Protein AF-A0A484L3F3-F1 (afdb_monomer_lite)

Organism: NCBI:txid132261

Sequence (276 aa):
MRHWPSLEFERNVVAYDEGQPRELEEALVLQDALSDLPAVTSREVREEMPYCMPPESDFQKYIRLPEHEIMGSTASTEVRGMKDPVLYDHRPRLLSEEDITRVSLIPHRKGANFLDFPGVILVNNTAHRDPNKEPELLPSGRPLVPDCIFTFQQGKSKRPFARLWWDETVATLVTFPNCFSHAILHPDQDRVLTIREYARLQGFPDFYRFCGTISERYCQLGNAVAIPVGRALGYALGMAFQSLTGDEPLIKLPPKFAFSKPPVEEIVEQNRFSDC

InterPro domains:
  IPR001525 C-5 cytosine methyltransferase [PF00145] (151-237)
  IPR029063 S-adenosyl-L-methionine-dependent methyltransferase superfamily [SSF53335] (10-237)
  IPR050390 DNA Cytosine-5 Methyltransferase [PTHR10629] (5-258)

Foldseek 3Di:
DPDDDPPPDDDDDFDDDVPPDDDDDDDDFLQLQDVQADDDALPDDDQKDAGPGDRDHLLSVQLADDPCQAVLDPPDPPCPDDDHRIFGQQHAPRDDPLLLVLLVQFDLDPLTAPCSDPQWDADPLAIDGNPVDDFDADPVRHGSDDPVLRPQVVRNDSAQSAEDDGRHAQPAQALDPDNSHHHAHYNHHSHGGTLQSLCSSLPHRRPDHDDDDRSVSSNCSRPDHRPLVVVVVVVVVVCVVVVNDDPDPDDDDDPPSSRDTPPNPDPPPPPPPDDD

Radius of gyration: 23.82 Å; chains: 1; bounding box: 46×54×79 Å

Secondary structure (DSSP, 8-state):
---PPPTT------SPPTT-----PPPP-HHHHHTTSPP--TT---SEEE-SS---SHHHHHHTS-HHHHH-----------PPPEEE---PPPPPHHHHHHHHTS-SSTT--GGGSTTEEEETTEEEE-TTSPPPB-TTSSBSS-HHHHHGGGGT---TTPBP-TT---S---SS--TTTS--B-SSSSSBPPHHHHHHHTT--TT----S-HHHHHHHHHHSPPHHHHHHHHHHHHHHHTT---S-S--PPPTTGGGPPPPP--------SS--

pLDDT: mean 88.32, std 16.05, range [33.0, 98.62]

Structure (mmCIF, N/CA/C/O backbone):
data_AF-A0A484L3F3-F1
#
_entry.id   AF-A0A484L3F3-F1
#
loop_
_atom_site.group_PDB
_atom_site.id
_atom_site.type_symbol
_atom_site.label_atom_id
_atom_site.label_alt_id
_atom_site.label_comp_id
_atom_site.label_asym_id
_atom_site.label_entity_id
_atom_site.label_seq_id
_atom_site.pdbx_PDB_ins_code
_atom_site.Cartn_x
_atom_site.Cartn_y
_atom_site.Cartn_z
_atom_site.occupancy
_atom_site.B_iso_or_equiv
_atom_site.auth_seq_id
_atom_site.auth_comp_id
_atom_site.auth_asym_id
_atom_site.auth_atom_id
_atom_site.pdbx_PDB_model_num
ATOM 1 N N . MET A 1 1 ? 22.435 -20.564 19.811 1.00 36.09 1 MET A N 1
ATOM 2 C CA . MET A 1 1 ? 21.498 -20.629 20.952 1.00 36.09 1 MET A CA 1
ATOM 3 C C . MET A 1 1 ? 20.096 -20.445 20.405 1.00 36.09 1 MET A C 1
ATOM 5 O O . MET A 1 1 ? 19.878 -19.482 19.685 1.00 36.09 1 MET A O 1
ATOM 9 N N . ARG A 1 2 ? 19.178 -21.386 20.647 1.00 38.50 2 ARG A N 1
ATOM 10 C CA . ARG A 1 2 ? 17.754 -21.179 20.352 1.00 38.50 2 ARG A CA 1
ATOM 11 C C . ARG A 1 2 ? 17.196 -20.352 21.508 1.00 38.50 2 ARG A C 1
ATOM 13 O O . ARG A 1 2 ? 17.190 -20.843 22.631 1.00 38.50 2 ARG A O 1
ATOM 20 N N . HIS A 1 3 ? 16.822 -19.102 21.260 1.00 47.59 3 HIS A N 1
ATOM 21 C CA . HIS A 1 3 ? 16.139 -18.280 22.254 1.00 47.59 3 HIS A CA 1
ATOM 22 C C . HIS A 1 3 ? 14.708 -18.807 22.389 1.00 47.59 3 HIS A C 1
ATOM 24 O O . HIS A 1 3 ? 13.845 -18.498 21.574 1.00 47.59 3 HIS A O 1
ATOM 30 N N . TRP A 1 4 ? 14.490 -19.691 23.360 1.00 48.50 4 TRP A N 1
ATOM 31 C CA . TRP A 1 4 ? 13.148 -19.973 23.859 1.00 48.50 4 TRP A CA 1
ATOM 32 C C . TRP A 1 4 ? 12.666 -18.707 24.590 1.00 48.50 4 TRP A C 1
ATOM 34 O O . TRP A 1 4 ? 13.487 -18.104 25.292 1.00 48.50 4 TRP A O 1
ATOM 44 N N . PRO A 1 5 ? 11.413 -18.249 24.418 1.00 55.19 5 PRO A N 1
ATOM 45 C CA . PRO A 1 5 ? 10.898 -17.147 25.231 1.00 55.19 5 PRO A CA 1
ATOM 46 C C . PRO A 1 5 ? 10.999 -17.523 26.719 1.00 55.19 5 PRO A C 1
ATOM 48 O O . PRO A 1 5 ? 10.957 -18.708 27.055 1.00 55.19 5 PRO A O 1
ATOM 51 N N . SER A 1 6 ? 11.203 -16.549 27.613 1.00 53.84 6 SER A N 1
ATOM 52 C CA . SER A 1 6 ? 11.254 -16.844 29.051 1.00 53.84 6 SER A CA 1
ATOM 53 C C . SER A 1 6 ? 9.961 -17.547 29.488 1.00 53.84 6 SER A C 1
ATOM 55 O O . SER A 1 6 ? 8.899 -17.330 28.907 1.00 53.84 6 SER A O 1
ATOM 57 N N . LEU A 1 7 ? 10.045 -18.383 30.526 1.00 57.72 7 LEU A N 1
ATOM 58 C CA . LEU A 1 7 ? 8.900 -19.088 31.127 1.00 57.72 7 LEU A CA 1
ATOM 59 C C . LEU A 1 7 ? 7.808 -18.145 31.681 1.00 57.72 7 LEU A C 1
ATOM 61 O O . LEU A 1 7 ? 6.790 -18.625 32.162 1.00 57.72 7 LEU A O 1
ATOM 65 N N . GLU A 1 8 ? 8.020 -16.829 31.635 1.00 66.88 8 GLU A N 1
ATOM 66 C CA . GLU A 1 8 ? 7.136 -15.804 32.198 1.00 66.88 8 GLU A CA 1
ATOM 67 C C . GLU A 1 8 ? 6.121 -15.248 31.188 1.00 66.88 8 GLU A C 1
ATOM 69 O O . GLU A 1 8 ? 5.206 -14.533 31.587 1.00 66.88 8 GLU A O 1
ATOM 74 N N . PHE A 1 9 ? 6.252 -15.563 29.893 1.00 63.41 9 PHE A N 1
ATOM 75 C CA . PHE A 1 9 ? 5.320 -15.092 28.867 1.00 63.41 9 PHE A CA 1
ATOM 76 C C . PHE A 1 9 ? 4.581 -16.257 28.220 1.00 63.41 9 PHE A C 1
ATOM 78 O O . PHE A 1 9 ? 5.152 -17.053 27.472 1.00 63.41 9 PHE A O 1
ATOM 85 N N . GLU A 1 10 ? 3.279 -16.319 28.472 1.00 70.56 10 GLU A N 1
ATOM 86 C CA . GLU A 1 10 ? 2.376 -17.217 27.771 1.00 70.56 10 GLU A CA 1
ATOM 87 C C . GLU A 1 10 ? 1.933 -16.591 26.443 1.00 70.56 10 GLU A C 1
ATOM 89 O O . GLU A 1 10 ? 1.606 -15.403 26.348 1.00 70.56 10 GLU A O 1
ATOM 94 N N . ARG A 1 11 ? 1.946 -17.395 25.376 1.00 75.25 11 ARG A N 1
ATOM 95 C CA . ARG A 1 11 ? 1.455 -16.963 24.069 1.00 75.25 11 ARG A CA 1
ATOM 96 C C . ARG A 1 11 ? -0.070 -16.949 24.099 1.00 75.25 11 ARG A C 1
ATOM 98 O O . ARG A 1 11 ? -0.689 -18.002 24.012 1.00 75.25 11 ARG A O 1
ATOM 105 N N . ASN A 1 12 ? -0.652 -15.757 24.080 1.00 75.31 12 ASN A N 1
ATOM 106 C CA . ASN A 1 12 ? -2.083 -15.585 23.861 1.00 75.31 12 ASN A CA 1
ATOM 107 C C . ASN A 1 12 ? -2.383 -15.482 22.361 1.00 75.31 12 ASN A C 1
ATOM 109 O O . ASN A 1 12 ? -1.780 -14.680 21.642 1.00 75.31 12 ASN A O 1
ATOM 113 N N . VAL A 1 13 ? -3.298 -16.317 21.871 1.00 83.56 13 VAL A N 1
ATOM 114 C CA . VAL A 1 13 ? -3.771 -16.270 20.483 1.00 83.56 13 VAL A CA 1
ATOM 115 C C . VAL A 1 13 ? -5.064 -15.466 20.449 1.00 83.56 13 VAL A C 1
ATOM 117 O O . VAL A 1 13 ? -6.079 -15.898 20.982 1.00 83.56 13 VAL A O 1
ATOM 120 N N . VAL A 1 14 ? -5.035 -14.301 19.800 1.00 85.69 14 VAL A N 1
ATOM 121 C CA . VAL A 1 14 ? -6.235 -13.485 19.569 1.00 85.69 14 VAL A CA 1
ATOM 122 C C . VAL A 1 14 ? -6.895 -13.952 18.275 1.00 85.69 14 VAL A C 1
ATOM 124 O O . VAL A 1 14 ? -6.691 -13.382 17.204 1.00 85.69 14 VAL A O 1
ATOM 127 N N . ALA A 1 15 ? -7.633 -15.052 18.363 1.00 88.75 15 ALA A N 1
ATOM 128 C CA . ALA A 1 15 ? -8.427 -15.596 17.272 1.00 88.75 15 ALA A CA 1
ATOM 129 C C . ALA A 1 15 ? -9.636 -16.341 17.840 1.00 88.75 15 ALA A C 1
ATOM 131 O O . ALA A 1 15 ? -9.637 -16.745 18.998 1.00 88.75 15 ALA A O 1
ATOM 132 N N . TYR A 1 16 ? -10.651 -16.532 17.006 1.00 87.62 16 TYR A N 1
ATOM 133 C CA . TYR A 1 16 ? -11.689 -17.517 17.296 1.00 87.62 16 TYR A CA 1
ATOM 134 C C . TYR A 1 16 ? -11.185 -18.905 16.915 1.00 87.62 16 TYR A C 1
ATOM 136 O O . TYR A 1 16 ? -10.479 -19.043 15.906 1.00 87.62 16 TYR A O 1
ATOM 144 N N . ASP A 1 17 ? -11.622 -19.911 17.664 1.00 88.50 17 ASP A N 1
ATOM 145 C CA . ASP A 1 17 ? -11.325 -21.305 17.362 1.00 88.50 17 ASP A CA 1
ATOM 146 C C . ASP A 1 17 ? -11.938 -21.730 16.022 1.00 88.50 17 ASP A C 1
ATOM 148 O O . ASP A 1 17 ? -12.933 -21.175 15.533 1.00 88.50 17 ASP A O 1
ATOM 152 N N . GLU A 1 18 ? -11.332 -22.735 15.395 1.00 89.25 18 GLU A N 1
ATOM 153 C CA . GLU A 1 18 ? -11.855 -23.300 14.158 1.00 89.25 18 GLU A CA 1
ATOM 154 C C . GLU A 1 18 ? -13.258 -23.886 14.391 1.00 89.25 18 GLU A C 1
ATOM 156 O O . GLU A 1 18 ? -13.484 -24.667 15.312 1.00 89.25 18 GLU A O 1
ATOM 161 N N . GLY A 1 19 ? -14.227 -23.474 13.570 1.00 87.38 19 GLY A N 1
ATOM 162 C CA . GLY A 1 19 ? -15.629 -23.882 13.709 1.00 87.38 19 GLY A CA 1
ATOM 163 C C . GLY A 1 19 ? -16.439 -23.107 14.755 1.00 87.38 19 GLY A C 1
ATOM 164 O O . GLY A 1 19 ? -17.657 -23.279 14.804 1.00 87.38 19 GLY A O 1
ATOM 165 N N . GLN A 1 20 ? -15.823 -22.217 15.542 1.00 88.44 20 GLN A N 1
ATOM 166 C CA . GLN A 1 20 ? -16.561 -21.354 16.462 1.00 88.44 20 GLN A CA 1
ATOM 167 C C . GLN A 1 20 ? -17.453 -20.374 15.674 1.00 88.44 20 GLN A C 1
ATOM 169 O O . GLN A 1 20 ? -16.943 -19.632 14.823 1.00 88.44 20 GLN A O 1
ATOM 174 N N . PRO A 1 21 ? -18.775 -20.328 15.944 1.00 88.38 21 PRO A N 1
ATOM 175 C CA . PRO A 1 21 ? -19.661 -19.354 15.323 1.00 88.38 21 PRO A CA 1
ATOM 176 C C . PRO A 1 21 ? -19.202 -17.930 15.629 1.00 88.38 21 PRO A C 1
ATOM 178 O O . PRO A 1 21 ? -18.975 -17.564 16.783 1.00 88.38 21 PRO A O 1
ATOM 181 N N . ARG A 1 22 ? -19.074 -17.118 14.582 1.00 87.00 22 ARG A N 1
ATOM 182 C CA . ARG A 1 22 ? -18.611 -15.735 14.672 1.00 87.00 22 ARG A CA 1
ATOM 183 C C . ARG A 1 22 ? -19.258 -14.898 13.589 1.00 87.00 22 ARG A C 1
ATOM 185 O O . ARG A 1 22 ? -19.518 -15.377 12.490 1.00 87.00 22 ARG A O 1
ATOM 192 N N . GLU A 1 23 ? -19.471 -13.641 13.926 1.00 86.81 23 GLU A N 1
ATOM 193 C CA . GLU A 1 23 ? -19.926 -12.610 13.011 1.00 86.81 23 GLU A CA 1
ATOM 194 C C . GLU A 1 23 ? -18.762 -11.635 12.860 1.00 86.81 23 GLU A C 1
ATOM 196 O O . GLU A 1 23 ? -18.341 -11.009 13.835 1.00 86.81 23 GLU A O 1
ATOM 201 N N . LEU A 1 24 ? -18.174 -11.609 11.668 1.00 89.56 24 LEU A N 1
ATOM 202 C CA . LEU A 1 24 ? -17.060 -10.742 11.310 1.00 89.56 24 LEU A CA 1
ATOM 203 C C . LEU A 1 24 ? -17.471 -9.909 10.102 1.00 89.56 24 LEU A C 1
ATOM 205 O O . LEU A 1 24 ? -18.229 -10.379 9.254 1.00 89.56 24 LEU A O 1
ATOM 209 N N . GLU A 1 25 ? -16.955 -8.688 10.035 1.00 89.75 25 GLU A N 1
ATOM 210 C CA . GLU A 1 25 ? -17.062 -7.863 8.835 1.00 89.75 25 GLU A CA 1
ATOM 211 C C . GLU A 1 25 ? -16.249 -8.487 7.689 1.00 89.75 25 GLU A C 1
ATOM 213 O O . GLU A 1 25 ? -15.339 -9.295 7.915 1.00 89.75 25 GLU A O 1
ATOM 218 N N . GLU A 1 26 ? -16.589 -8.126 6.453 1.00 91.94 26 GLU A N 1
ATOM 219 C CA . GLU A 1 26 ? -15.820 -8.552 5.286 1.00 91.94 26 GLU A CA 1
ATOM 220 C C . GLU A 1 26 ? -14.385 -8.011 5.357 1.00 91.94 26 GLU A C 1
ATOM 222 O O . GLU A 1 26 ? -14.122 -6.921 5.872 1.00 91.94 26 GLU A O 1
ATOM 227 N N . ALA A 1 27 ? -13.431 -8.801 4.864 1.00 94.25 27 ALA A N 1
ATOM 228 C CA . ALA A 1 27 ? -12.033 -8.403 4.872 1.00 94.25 27 ALA A CA 1
ATOM 229 C C . ALA A 1 27 ? -11.812 -7.249 3.887 1.00 94.25 27 ALA A C 1
ATOM 231 O O . ALA A 1 27 ? -12.078 -7.401 2.697 1.00 94.25 27 ALA A O 1
ATOM 232 N N . LEU A 1 28 ? -11.276 -6.132 4.384 1.00 96.56 28 LEU A N 1
ATOM 233 C CA . LEU A 1 28 ? -10.923 -4.989 3.545 1.00 96.56 28 LEU A CA 1
ATOM 234 C C . LEU A 1 28 ? -9.829 -5.358 2.538 1.00 96.56 28 LEU A C 1
ATOM 236 O O . LEU A 1 28 ? -8.832 -6.002 2.887 1.00 96.56 28 LEU A O 1
ATOM 240 N N . VAL A 1 29 ? -9.991 -4.873 1.312 1.00 98.00 29 VAL A N 1
ATOM 241 C CA . VAL A 1 29 ? -9.007 -4.979 0.231 1.00 98.00 29 VAL A CA 1
ATOM 242 C C . VAL A 1 29 ? -8.450 -3.607 -0.149 1.00 98.00 29 VAL A C 1
ATOM 244 O O . VAL A 1 29 ? -8.865 -2.565 0.363 1.00 98.00 29 VAL A O 1
ATOM 247 N N . LEU A 1 30 ? -7.467 -3.587 -1.049 1.00 98.06 30 LEU A N 1
ATOM 248 C CA . LEU A 1 30 ? -6.801 -2.362 -1.489 1.00 98.06 30 LEU A CA 1
ATOM 249 C C . LEU A 1 30 ? -7.782 -1.320 -2.049 1.00 98.06 30 LEU A C 1
ATOM 251 O O . LEU A 1 30 ? -7.606 -0.125 -1.805 1.00 98.06 30 LEU A O 1
ATOM 255 N N . GLN A 1 31 ? -8.817 -1.769 -2.767 1.00 98.31 31 GLN A N 1
ATOM 256 C CA . GLN A 1 31 ? -9.873 -0.906 -3.297 1.00 98.31 31 GLN A CA 1
ATOM 257 C C . GLN A 1 31 ? -10.567 -0.121 -2.187 1.00 98.31 31 GLN A C 1
ATOM 259 O O . GLN A 1 31 ? -10.640 1.105 -2.269 1.00 98.31 31 GLN A O 1
ATOM 264 N N . ASP A 1 32 ? -10.973 -0.805 -1.115 1.00 98.25 32 ASP A N 1
ATOM 265 C CA . ASP A 1 32 ? -11.651 -0.174 0.016 1.00 98.25 32 ASP A CA 1
ATOM 266 C C . ASP A 1 32 ? -10.787 0.891 0.677 1.00 98.25 32 ASP A C 1
ATOM 268 O O . ASP A 1 32 ? -11.322 1.816 1.272 1.00 98.25 32 ASP A O 1
ATOM 272 N N . ALA A 1 33 ? -9.462 0.793 0.584 1.00 98.19 33 ALA A N 1
ATOM 273 C CA . ALA A 1 33 ? -8.554 1.742 1.208 1.00 98.19 33 ALA A CA 1
ATOM 274 C C . ALA A 1 33 ? -8.198 2.936 0.312 1.00 98.19 33 ALA A C 1
ATOM 276 O O . ALA A 1 33 ? -8.011 4.042 0.828 1.00 98.19 33 ALA A O 1
ATOM 277 N N . LEU A 1 34 ? -8.048 2.729 -1.000 1.00 98.31 34 LEU A N 1
ATOM 278 C CA . LEU A 1 34 ? -7.319 3.671 -1.858 1.00 98.31 34 LEU A CA 1
ATOM 279 C C . LEU A 1 34 ? -8.108 4.210 -3.066 1.00 98.31 34 LEU A C 1
ATOM 281 O O . LEU A 1 34 ? -7.618 5.147 -3.693 1.00 98.31 34 LEU A O 1
ATOM 285 N N . SER A 1 35 ? -9.279 3.656 -3.413 1.00 97.69 35 SER A N 1
ATOM 286 C CA . SER A 1 35 ? -9.970 3.986 -4.678 1.00 97.69 35 SER A CA 1
ATOM 287 C C . SER A 1 35 ? -10.388 5.456 -4.834 1.00 97.69 35 SER A C 1
ATOM 289 O O . SER A 1 35 ? -10.461 5.943 -5.959 1.00 97.69 35 SER A O 1
ATOM 291 N N . ASP A 1 36 ? -10.618 6.185 -3.739 1.00 97.62 36 ASP A N 1
ATOM 292 C CA . ASP A 1 36 ? -11.010 7.603 -3.758 1.00 97.62 36 ASP A CA 1
ATOM 293 C C . ASP A 1 36 ? -9.823 8.581 -3.882 1.00 97.62 36 ASP A C 1
ATOM 295 O O . ASP A 1 36 ? -10.029 9.798 -3.979 1.00 97.62 36 ASP A O 1
ATOM 299 N N . LEU A 1 37 ? -8.578 8.088 -3.847 1.00 98.00 37 LEU A N 1
ATOM 300 C CA . LEU A 1 37 ? -7.391 8.939 -3.923 1.00 98.00 37 LEU A CA 1
ATOM 301 C C . LEU A 1 37 ? -7.158 9.454 -5.356 1.00 98.00 37 LEU A C 1
ATOM 303 O O . LEU A 1 37 ? -7.242 8.692 -6.321 1.00 98.00 37 LEU A O 1
ATOM 307 N N . PRO A 1 38 ? -6.833 10.750 -5.527 1.00 97.56 38 PRO A N 1
ATOM 308 C CA . PRO A 1 38 ? -6.569 11.321 -6.842 1.00 97.56 38 PRO A CA 1
ATOM 309 C C . PRO A 1 38 ? -5.299 10.732 -7.466 1.00 97.56 38 PRO A C 1
ATOM 311 O O . PRO A 1 38 ? -4.318 10.472 -6.780 1.00 97.56 38 PRO A O 1
ATOM 314 N N . ALA A 1 39 ? -5.268 10.572 -8.788 1.00 98.00 39 ALA A N 1
ATOM 315 C CA . ALA A 1 39 ? -4.066 10.089 -9.461 1.00 98.00 39 ALA A CA 1
ATOM 316 C C . ALA A 1 39 ? -2.887 11.069 -9.318 1.00 98.00 39 ALA A C 1
ATOM 318 O O . ALA A 1 39 ? -3.045 12.286 -9.458 1.00 98.00 39 ALA A O 1
ATOM 319 N N . VAL A 1 40 ? -1.686 10.525 -9.102 1.00 98.00 40 VAL A N 1
ATOM 320 C CA . VAL A 1 40 ? -0.437 11.292 -9.011 1.00 98.00 40 VAL A CA 1
ATOM 321 C C . VAL A 1 40 ? 0.682 10.612 -9.786 1.00 98.00 40 VAL A C 1
ATOM 323 O O . VAL A 1 40 ? 0.723 9.391 -9.939 1.00 98.00 40 VAL A O 1
ATOM 326 N N . THR A 1 41 ? 1.624 11.409 -10.283 1.00 96.62 41 THR A N 1
ATOM 327 C CA . THR A 1 41 ? 2.782 10.881 -11.017 1.00 96.62 41 THR A CA 1
ATOM 328 C C . THR A 1 41 ? 3.849 10.338 -10.061 1.00 96.62 41 THR A C 1
ATOM 330 O O . THR A 1 41 ? 3.855 10.639 -8.866 1.00 96.62 41 THR A O 1
ATOM 333 N N . SER A 1 42 ? 4.827 9.601 -10.592 1.00 95.38 42 SER A N 1
ATOM 334 C CA . SER A 1 42 ? 6.021 9.167 -9.846 1.00 95.38 42 SER A CA 1
ATOM 335 C C . SER A 1 42 ? 6.901 10.321 -9.332 1.00 95.38 42 SER A C 1
ATOM 337 O O . SER A 1 42 ? 7.799 10.084 -8.525 1.00 95.38 42 SER A O 1
ATOM 339 N N . ARG A 1 43 ? 6.643 11.561 -9.778 1.00 96.12 43 ARG A N 1
ATOM 340 C CA . ARG A 1 43 ? 7.375 12.785 -9.414 1.00 96.12 43 ARG A CA 1
ATOM 341 C C . ARG A 1 43 ? 6.545 13.775 -8.600 1.00 96.12 43 ARG A C 1
ATOM 343 O O . ARG A 1 43 ? 6.904 14.945 -8.531 1.00 96.12 43 ARG A O 1
ATOM 350 N N . GLU A 1 44 ? 5.419 13.351 -8.039 1.00 97.44 44 GLU A N 1
ATOM 351 C CA . GLU A 1 44 ? 4.599 14.238 -7.217 1.00 97.44 44 GLU A CA 1
ATOM 352 C C . GLU A 1 44 ? 5.379 14.753 -5.996 1.00 97.44 44 GLU A C 1
ATOM 354 O O . GLU A 1 44 ? 5.999 13.978 -5.268 1.00 97.44 44 GLU A O 1
ATOM 359 N N . VAL A 1 45 ? 5.340 16.069 -5.779 1.00 96.25 45 VAL A N 1
ATOM 360 C CA . VAL A 1 45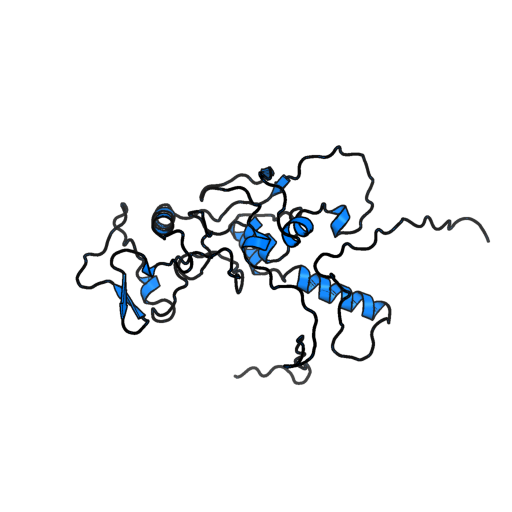 ? 6.084 16.760 -4.710 1.00 96.25 45 VAL A CA 1
ATOM 361 C C . VAL A 1 45 ? 5.185 17.556 -3.771 1.00 96.25 45 VAL A C 1
ATOM 363 O O . VAL A 1 45 ? 5.650 17.976 -2.709 1.00 96.25 45 VAL A O 1
ATOM 366 N N . ARG A 1 46 ? 3.917 17.776 -4.136 1.00 96.69 46 ARG A N 1
ATOM 367 C CA . ARG A 1 46 ? 2.967 18.542 -3.330 1.00 96.69 46 ARG A CA 1
ATOM 368 C C . ARG A 1 46 ? 2.756 17.850 -1.984 1.00 96.69 46 ARG A C 1
ATOM 370 O O . ARG A 1 46 ? 2.484 16.656 -1.910 1.00 96.69 46 ARG A O 1
ATOM 377 N N . GLU A 1 47 ? 2.904 18.622 -0.912 1.00 94.94 47 GLU A N 1
ATOM 378 C CA . GLU A 1 47 ? 2.598 18.183 0.457 1.00 94.94 47 GLU A CA 1
ATOM 379 C C . GLU A 1 47 ? 1.086 18.092 0.693 1.00 94.94 47 GLU A C 1
ATOM 381 O O . GLU A 1 47 ? 0.632 17.276 1.493 1.00 94.94 47 GLU A O 1
ATOM 386 N N . GLU A 1 48 ? 0.328 18.931 -0.014 1.00 96.69 48 GLU A N 1
ATOM 387 C CA . GLU A 1 48 ? -1.108 19.126 0.150 1.00 96.69 48 GLU A CA 1
ATOM 388 C C . GLU A 1 48 ? -1.775 19.164 -1.228 1.00 96.69 48 GLU A C 1
ATOM 390 O O . GLU A 1 48 ? -1.268 19.792 -2.164 1.00 96.69 48 GLU A O 1
ATOM 395 N N . MET A 1 49 ? -2.921 18.505 -1.360 1.00 96.62 49 MET A N 1
ATOM 396 C CA . MET A 1 49 ? -3.754 18.555 -2.559 1.00 96.62 49 MET A CA 1
ATOM 397 C C . MET A 1 49 ? -5.232 18.356 -2.200 1.00 96.62 49 MET A C 1
ATOM 399 O O . MET A 1 49 ? -5.530 17.834 -1.129 1.00 96.62 49 MET A O 1
ATOM 403 N N . PRO A 1 50 ? -6.185 18.778 -3.044 1.00 96.12 50 PRO A N 1
ATOM 404 C CA . PRO A 1 50 ? -7.588 18.462 -2.808 1.00 96.12 50 PRO A CA 1
ATOM 405 C C . PRO A 1 50 ? -7.865 16.981 -3.091 1.00 96.12 50 PRO A C 1
ATOM 407 O O . PRO A 1 50 ? -7.227 16.369 -3.951 1.00 96.12 50 PRO A O 1
ATOM 410 N N . TYR A 1 51 ? -8.873 16.425 -2.420 1.00 95.62 51 TYR A N 1
ATOM 411 C CA . TYR A 1 51 ? -9.526 15.219 -2.927 1.00 95.62 51 TYR A CA 1
ATOM 412 C C . TYR A 1 51 ? -10.246 15.533 -4.238 1.00 95.62 51 TYR A C 1
ATOM 414 O O . TYR A 1 51 ? -10.828 16.607 -4.391 1.00 95.62 51 TYR A O 1
ATOM 422 N N . CYS A 1 52 ? -10.246 14.579 -5.166 1.00 92.00 52 CYS A N 1
ATOM 423 C CA . CYS A 1 52 ? -11.011 14.701 -6.409 1.00 92.00 52 CYS A CA 1
ATOM 424 C C . CYS A 1 52 ? -12.344 13.947 -6.362 1.00 92.00 52 CYS A C 1
ATOM 426 O O . CYS A 1 52 ? -13.235 14.267 -7.142 1.00 92.00 52 CYS A O 1
ATOM 428 N N . MET A 1 53 ? -12.484 12.981 -5.448 1.00 91.62 53 MET A N 1
ATOM 429 C CA . MET A 1 53 ? -13.654 12.112 -5.331 1.00 91.62 53 MET A CA 1
ATOM 430 C C . MET A 1 53 ? -14.161 12.057 -3.877 1.00 91.62 53 MET A C 1
ATOM 432 O O . MET A 1 53 ? -13.375 12.221 -2.929 1.00 91.62 53 MET A O 1
ATOM 436 N N . PRO A 1 54 ? -15.474 11.852 -3.664 1.00 95.06 54 PRO A N 1
ATOM 437 C CA . PRO A 1 54 ? -15.999 11.500 -2.347 1.00 95.06 54 PRO A CA 1
ATOM 438 C C . PRO A 1 54 ? -15.504 10.104 -1.919 1.00 95.06 54 PRO A C 1
ATOM 440 O O . PRO A 1 54 ? -15.122 9.314 -2.780 1.00 95.06 54 PRO A O 1
ATOM 443 N N . PRO A 1 55 ? -15.508 9.782 -0.613 1.00 96.56 55 PRO A N 1
ATOM 444 C CA . PRO A 1 55 ? -15.225 8.423 -0.165 1.00 96.56 55 PRO A CA 1
ATOM 445 C C . PRO A 1 55 ? -16.319 7.460 -0.641 1.00 96.56 55 PRO A C 1
ATOM 447 O O . PRO A 1 55 ? -17.509 7.768 -0.547 1.00 96.56 55 PRO A O 1
ATOM 450 N N . GLU A 1 56 ? -15.920 6.282 -1.099 1.00 95.56 56 GLU A N 1
ATOM 451 C CA . GLU A 1 56 ? -16.803 5.243 -1.630 1.00 95.56 56 GLU A CA 1
ATOM 452 C C . GLU A 1 56 ? -17.069 4.154 -0.581 1.00 95.56 56 GLU A C 1
ATOM 454 O O . GLU A 1 56 ? -18.223 3.804 -0.316 1.00 95.56 56 GLU A O 1
ATOM 459 N N . SER A 1 57 ? -16.011 3.666 0.076 1.00 96.69 57 SER A N 1
ATOM 460 C CA . SER A 1 57 ? -16.086 2.603 1.085 1.00 96.69 57 SER A CA 1
ATOM 461 C C . SER A 1 57 ? -16.349 3.143 2.496 1.00 96.69 57 SER A C 1
ATOM 463 O O . SER A 1 57 ? -16.112 4.316 2.801 1.00 96.69 57 SER A O 1
ATOM 465 N N . ASP A 1 58 ? -16.799 2.277 3.406 1.00 95.62 58 ASP A N 1
ATOM 466 C CA . ASP A 1 58 ? -16.949 2.642 4.822 1.00 95.62 58 ASP A CA 1
ATOM 467 C C . ASP A 1 58 ? -15.599 2.946 5.486 1.00 95.62 58 ASP A C 1
ATOM 469 O O . ASP A 1 58 ? -15.505 3.867 6.301 1.00 95.62 58 ASP A O 1
ATOM 473 N N . PHE A 1 59 ? -14.531 2.267 5.055 1.00 96.88 59 PHE A N 1
ATOM 474 C CA . PHE A 1 59 ? -13.171 2.581 5.480 1.00 96.88 59 PHE A CA 1
ATOM 475 C C . PHE A 1 59 ? -12.762 4.002 5.066 1.00 96.88 59 PHE A C 1
ATOM 477 O O . PHE A 1 59 ? -12.271 4.766 5.895 1.00 96.88 59 PHE A O 1
ATOM 484 N N . GLN A 1 60 ? -13.004 4.393 3.811 1.00 97.62 60 GLN A N 1
ATOM 485 C CA . GLN A 1 60 ? -12.673 5.731 3.310 1.00 97.62 60 GLN A CA 1
ATOM 486 C C . GLN A 1 60 ? -13.492 6.813 4.014 1.00 97.62 60 GLN A C 1
ATOM 488 O O . GLN A 1 60 ? -12.958 7.868 4.353 1.00 97.62 60 GLN A O 1
ATOM 493 N N . LYS A 1 61 ? -14.780 6.552 4.279 1.00 95.81 61 LYS A N 1
ATOM 494 C CA . LYS A 1 61 ? -15.633 7.465 5.056 1.00 95.81 61 LYS A CA 1
ATOM 495 C C . LYS A 1 61 ? -15.069 7.674 6.457 1.00 95.81 61 LYS A C 1
ATOM 497 O O . LYS A 1 61 ? -15.008 8.812 6.908 1.00 95.81 61 LYS A O 1
ATOM 502 N N . TYR A 1 62 ? -14.645 6.598 7.122 1.00 95.38 62 TYR A N 1
ATOM 503 C CA . TYR A 1 62 ? -14.069 6.658 8.462 1.00 95.38 62 TYR A CA 1
ATOM 504 C C . TYR A 1 62 ? -12.711 7.370 8.485 1.00 95.38 62 TYR A C 1
ATOM 506 O O . TYR A 1 62 ? -12.512 8.287 9.275 1.00 95.38 62 TYR A O 1
ATOM 514 N N . ILE A 1 63 ? -11.779 6.993 7.607 1.00 95.94 63 ILE A N 1
ATOM 515 C CA . ILE A 1 63 ? -10.401 7.505 7.646 1.00 95.94 63 ILE A CA 1
ATOM 516 C C . ILE A 1 63 ? -10.312 8.999 7.296 1.00 95.94 63 ILE A C 1
ATOM 518 O O . ILE A 1 63 ? -9.382 9.678 7.730 1.00 95.94 63 ILE A O 1
ATOM 522 N N . ARG A 1 64 ? -11.304 9.519 6.558 1.00 95.75 64 ARG A N 1
ATOM 523 C CA . ARG A 1 64 ? -11.440 10.934 6.176 1.00 95.75 64 ARG A CA 1
ATOM 524 C C . ARG A 1 64 ? -12.207 11.791 7.181 1.00 95.75 64 ARG A C 1
ATOM 526 O O . ARG A 1 64 ? -12.362 12.988 6.931 1.00 95.75 64 ARG A O 1
ATOM 533 N N . LEU A 1 65 ? -12.699 11.220 8.282 1.00 92.88 65 LEU A N 1
ATOM 534 C CA . LEU A 1 65 ? -13.353 12.002 9.328 1.00 92.88 65 LEU A CA 1
ATOM 535 C C . LEU A 1 65 ? -12.395 13.069 9.886 1.00 92.88 65 LEU A C 1
ATOM 537 O O . LEU A 1 65 ? -11.185 12.834 9.984 1.00 92.88 65 LEU A O 1
ATOM 541 N N . PRO A 1 66 ? -12.916 14.244 10.268 1.00 90.56 66 PRO A N 1
ATOM 542 C CA . PRO A 1 66 ? -12.097 15.280 10.870 1.00 90.56 66 PRO A CA 1
ATOM 543 C C . PRO A 1 66 ? -11.591 14.848 12.252 1.00 90.56 66 PRO A C 1
ATOM 545 O O . PRO A 1 66 ? -12.202 14.030 12.940 1.00 90.56 66 PRO A O 1
ATOM 548 N N . GLU A 1 67 ? -10.482 15.452 12.680 1.00 89.12 67 GLU A N 1
ATOM 549 C CA . GLU A 1 67 ? -9.791 15.111 13.930 1.00 89.12 67 GLU A CA 1
ATOM 550 C C . GLU A 1 67 ? -10.718 15.092 15.149 1.00 89.12 67 GLU A C 1
ATOM 552 O O . GLU A 1 67 ? -10.702 14.132 15.915 1.00 89.12 67 GLU A O 1
ATOM 557 N N . HIS A 1 68 ? -11.588 16.093 15.291 1.00 84.62 68 HIS A N 1
ATOM 558 C CA . HIS A 1 68 ? -12.521 16.180 16.415 1.00 84.62 68 HIS A CA 1
ATOM 559 C C . HIS A 1 68 ? -13.527 15.016 16.466 1.00 84.62 68 HIS A C 1
ATOM 561 O O . HIS A 1 68 ? -13.894 14.584 17.555 1.00 84.62 68 HIS A O 1
ATOM 567 N N . GLU A 1 69 ? -13.937 14.465 15.318 1.00 87.00 69 GLU A N 1
ATOM 568 C CA . GLU A 1 69 ? -14.862 13.324 15.266 1.00 87.00 69 GLU A CA 1
ATOM 569 C C . GLU A 1 69 ? -14.178 11.994 15.603 1.00 87.00 69 GLU A C 1
ATOM 571 O O . GLU A 1 69 ? -14.819 11.110 16.167 1.00 87.00 69 GLU A O 1
ATOM 576 N N . ILE A 1 70 ? -12.891 11.840 15.274 1.00 85.69 70 ILE A N 1
ATOM 577 C CA . ILE A 1 70 ? -12.116 10.630 15.601 1.00 85.69 70 ILE A CA 1
ATOM 578 C C . ILE A 1 70 ? -11.597 10.670 17.042 1.00 85.69 70 ILE A C 1
ATOM 580 O O . ILE A 1 70 ? -11.561 9.634 17.704 1.00 85.69 70 ILE A O 1
ATOM 584 N N . MET A 1 71 ? -11.201 11.847 17.531 1.00 80.81 71 MET A N 1
ATOM 585 C CA . MET A 1 71 ? -10.600 12.031 18.857 1.00 80.81 71 MET A CA 1
ATOM 586 C C . MET A 1 71 ? -11.632 12.341 19.951 1.00 80.81 71 MET A C 1
ATOM 588 O O . MET A 1 71 ? -11.279 12.336 21.125 1.00 80.81 71 MET A O 1
ATOM 592 N N . GLY A 1 72 ? -12.888 12.639 19.595 1.00 73.88 72 GLY A N 1
ATOM 593 C CA . GLY A 1 72 ? -13.950 12.968 20.558 1.00 73.88 72 GLY A CA 1
ATOM 594 C C . GLY A 1 72 ? -13.760 14.312 21.273 1.00 73.88 72 GLY A C 1
ATOM 595 O O . GLY A 1 72 ? -14.382 14.552 22.301 1.00 73.88 72 GLY A O 1
ATOM 596 N N . SER A 1 73 ? -12.889 15.186 20.757 1.00 65.12 73 SER A N 1
ATOM 597 C CA . SER A 1 73 ? -12.540 16.461 21.395 1.00 65.12 73 SER A CA 1
ATOM 598 C C . SER A 1 73 ? -13.459 17.599 20.941 1.00 65.12 73 SER A C 1
ATOM 600 O O . SER A 1 73 ? -13.533 17.910 19.756 1.00 65.12 73 SER A O 1
ATOM 602 N N . THR A 1 74 ? -14.094 18.287 21.890 1.00 54.97 74 THR A N 1
ATOM 603 C CA . THR A 1 74 ? -14.969 19.460 21.678 1.00 54.97 74 THR A CA 1
ATOM 604 C C . THR A 1 74 ? -14.204 20.789 21.615 1.00 54.97 74 THR A C 1
ATOM 606 O O . THR A 1 74 ? -14.757 21.837 21.944 1.00 54.97 74 THR A O 1
ATOM 609 N N . ALA A 1 75 ? -12.923 20.776 21.223 1.00 51.66 75 ALA A N 1
ATOM 610 C CA . ALA A 1 75 ? -12.066 21.960 21.254 1.00 51.66 75 ALA A CA 1
ATOM 611 C C . ALA A 1 75 ? -12.633 23.082 20.365 1.00 51.66 75 ALA A C 1
ATOM 613 O O . ALA A 1 75 ? -12.466 23.066 19.148 1.00 51.66 75 ALA A O 1
ATOM 614 N N . SER A 1 76 ? -13.325 24.020 21.025 1.00 45.44 76 SER A N 1
ATOM 615 C CA . SER A 1 76 ? -13.837 25.310 20.559 1.00 45.44 76 SER A CA 1
ATOM 616 C C . SER A 1 76 ? -14.239 25.333 19.088 1.00 45.44 76 SER A C 1
ATOM 618 O O . SER A 1 76 ? -13.422 25.624 18.211 1.00 45.44 76 SER A O 1
ATOM 620 N N . THR A 1 77 ? -15.528 25.107 18.841 1.00 43.28 77 THR A N 1
ATOM 621 C CA . THR A 1 77 ? -16.223 25.418 17.590 1.00 43.28 77 THR A CA 1
ATOM 622 C C . THR A 1 77 ? -16.178 26.927 17.318 1.00 43.28 77 THR A C 1
ATOM 624 O O . THR A 1 77 ? -17.197 27.613 17.311 1.00 43.28 77 THR A O 1
ATOM 627 N N . GLU A 1 78 ? -14.998 27.487 17.061 1.00 45.62 78 GLU A N 1
ATOM 628 C CA . GLU A 1 78 ? -14.945 28.568 16.097 1.00 45.62 78 GLU A CA 1
ATOM 629 C C . GLU A 1 78 ? -15.434 27.948 14.797 1.00 45.62 78 GLU A C 1
ATOM 631 O O . GLU A 1 78 ? -14.881 26.951 14.329 1.00 45.62 78 GLU A O 1
ATOM 636 N N . VAL A 1 79 ? -16.519 28.499 14.258 1.00 46.22 79 VAL A N 1
ATOM 637 C CA . VAL A 1 79 ? -17.079 28.156 12.952 1.00 46.22 79 VAL A CA 1
ATOM 638 C C . VAL A 1 79 ? -16.026 28.496 11.896 1.00 46.22 79 VAL A C 1
ATOM 640 O O . VAL A 1 79 ? -16.093 29.500 11.192 1.00 46.22 79 VAL A O 1
ATOM 643 N N . ARG A 1 80 ? -14.985 27.672 11.803 1.00 47.19 80 ARG A N 1
ATOM 644 C CA . ARG A 1 80 ? -14.052 27.661 10.698 1.00 47.19 80 ARG A CA 1
ATOM 645 C C . ARG A 1 80 ? -14.864 27.036 9.581 1.00 47.19 80 ARG A C 1
ATOM 647 O O . ARG A 1 80 ? -15.007 25.818 9.537 1.00 47.19 80 ARG A O 1
ATOM 654 N N . GLY A 1 81 ? -15.510 27.900 8.791 1.00 49.72 81 GLY A N 1
ATOM 655 C CA . GLY A 1 81 ? -16.411 27.511 7.707 1.00 49.72 81 GLY A CA 1
ATOM 656 C C . GLY A 1 81 ? -15.846 26.325 6.938 1.00 49.72 81 GLY A C 1
ATOM 657 O O . GLY A 1 81 ? -14.628 26.269 6.774 1.00 49.72 81 GLY A O 1
ATOM 658 N N . MET A 1 82 ? -16.722 25.385 6.557 1.00 54.53 82 MET A N 1
ATOM 659 C CA . MET A 1 82 ? -16.390 24.098 5.933 1.00 54.53 82 MET A CA 1
ATOM 660 C C . MET A 1 82 ? -15.280 24.277 4.894 1.00 54.53 82 MET A C 1
ATOM 662 O O . MET A 1 82 ? -15.536 24.637 3.749 1.00 54.53 82 MET A O 1
ATOM 666 N N . LYS A 1 83 ? -14.027 24.095 5.320 1.00 65.31 83 LYS A N 1
ATOM 667 C CA . LYS A 1 83 ? -12.901 24.052 4.402 1.00 65.31 83 LYS A CA 1
ATOM 668 C C . LYS A 1 83 ? -12.973 22.696 3.742 1.00 65.31 83 LYS A C 1
ATOM 670 O O . LYS A 1 83 ? -13.141 21.692 4.437 1.00 65.31 83 LYS A O 1
ATOM 675 N N . ASP A 1 84 ? -12.845 22.688 2.424 1.00 76.94 84 ASP A N 1
ATOM 676 C CA . ASP A 1 84 ? -12.761 21.443 1.682 1.00 76.94 84 ASP A CA 1
ATOM 677 C C . ASP A 1 84 ? -11.666 20.556 2.296 1.00 76.94 84 ASP A C 1
ATOM 679 O O . ASP A 1 84 ? -10.595 21.064 2.660 1.00 76.94 84 ASP A O 1
ATOM 683 N N . PRO A 1 85 ? -11.927 19.249 2.467 1.00 84.38 85 PRO A N 1
ATOM 684 C CA . PRO A 1 85 ? -10.959 18.343 3.059 1.00 84.38 85 PRO A CA 1
ATOM 685 C C . PRO A 1 85 ? -9.671 18.346 2.229 1.00 84.38 85 PRO A C 1
ATOM 687 O O . PRO A 1 85 ? -9.694 18.183 1.007 1.00 84.38 85 PRO A O 1
ATOM 690 N N . VAL A 1 86 ? -8.541 18.529 2.910 1.00 93.00 86 VAL A N 1
ATOM 691 C CA . VAL A 1 86 ? -7.207 18.544 2.301 1.00 93.00 86 VAL A CA 1
ATOM 692 C C . VAL A 1 86 ? -6.578 17.162 2.448 1.00 93.00 86 VAL A C 1
ATOM 694 O O . VAL A 1 86 ? -6.620 16.557 3.518 1.00 93.00 86 VAL A O 1
ATOM 697 N N . LEU A 1 87 ? -5.994 16.664 1.364 1.00 97.12 87 LEU A N 1
ATOM 698 C CA . LEU A 1 87 ? -5.215 15.436 1.321 1.00 97.12 87 LEU A CA 1
ATOM 699 C C . LEU A 1 87 ? -3.736 15.764 1.538 1.00 97.12 87 LEU A C 1
ATOM 701 O O . LEU A 1 87 ? -3.129 16.481 0.742 1.00 97.12 87 LEU A O 1
ATOM 705 N N . TYR A 1 88 ? -3.157 15.206 2.598 1.00 97.50 88 TYR A N 1
ATOM 706 C CA . TYR A 1 88 ? -1.744 15.369 2.940 1.00 97.50 88 TYR A CA 1
ATOM 707 C C . TYR A 1 88 ? -0.926 14.154 2.513 1.00 97.50 88 TYR A C 1
ATOM 709 O O . TYR A 1 88 ? -1.434 13.030 2.509 1.00 97.50 88 TYR A O 1
ATOM 717 N N . ASP A 1 89 ? 0.366 14.351 2.252 1.00 97.62 89 ASP A N 1
ATOM 718 C CA . ASP A 1 89 ? 1.344 13.264 2.094 1.00 97.62 89 ASP A CA 1
ATOM 719 C C . ASP A 1 89 ? 1.067 12.302 0.917 1.00 97.62 89 ASP A C 1
ATOM 721 O O . ASP A 1 89 ? 1.621 11.201 0.857 1.00 97.62 89 ASP A O 1
ATOM 725 N N . HIS A 1 90 ? 0.241 12.682 -0.062 1.00 98.25 90 HIS A N 1
ATOM 726 C CA . HIS A 1 90 ? -0.063 11.832 -1.219 1.00 98.25 90 HIS A CA 1
ATOM 727 C C . HIS A 1 90 ? 1.019 11.916 -2.303 1.00 98.25 90 HIS A C 1
ATOM 729 O O . HIS A 1 90 ? 0.797 12.310 -3.444 1.00 98.25 90 HIS A O 1
ATOM 735 N N . ARG A 1 91 ? 2.235 11.539 -1.909 1.00 96.56 91 ARG A N 1
ATOM 736 C CA . ARG A 1 91 ? 3.438 11.572 -2.736 1.00 96.56 91 ARG A CA 1
ATOM 737 C C . ARG A 1 91 ? 4.213 10.253 -2.635 1.00 96.56 91 ARG A C 1
ATOM 739 O O . ARG A 1 91 ? 4.349 9.713 -1.530 1.00 96.56 91 ARG A O 1
ATOM 746 N N . PRO A 1 92 ? 4.690 9.693 -3.758 1.00 97.19 92 PRO A N 1
ATOM 747 C CA . PRO A 1 92 ? 5.480 8.472 -3.761 1.00 97.19 92 PRO A CA 1
ATOM 748 C C . PRO A 1 92 ? 6.952 8.744 -3.459 1.00 97.19 92 PRO A C 1
ATOM 750 O O . PRO A 1 92 ? 7.446 9.871 -3.530 1.00 97.19 92 PRO A O 1
ATOM 753 N N . ARG A 1 93 ? 7.696 7.674 -3.177 1.00 95.25 93 ARG A N 1
ATOM 754 C CA . ARG A 1 93 ? 9.154 7.715 -3.269 1.00 95.25 93 ARG A CA 1
ATOM 755 C C . ARG A 1 93 ? 9.563 7.988 -4.717 1.00 95.25 93 ARG A C 1
ATOM 757 O O . ARG A 1 93 ? 9.168 7.247 -5.614 1.00 95.25 93 ARG A O 1
ATOM 764 N N . LEU A 1 94 ? 10.412 8.996 -4.918 1.00 94.56 94 LEU A N 1
ATOM 765 C CA . LEU A 1 94 ? 11.002 9.272 -6.223 1.00 94.56 94 LEU A CA 1
ATOM 766 C C . LEU A 1 94 ? 11.897 8.100 -6.648 1.00 94.56 94 LEU A C 1
ATOM 768 O O . LEU A 1 94 ? 12.867 7.754 -5.964 1.00 94.56 94 LEU A O 1
ATOM 772 N N . LEU A 1 95 ? 11.544 7.489 -7.773 1.00 94.69 95 LEU A N 1
ATOM 773 C CA . LEU A 1 95 ? 12.324 6.442 -8.418 1.00 94.69 95 LEU A CA 1
ATOM 774 C C . LEU A 1 95 ? 13.380 7.053 -9.346 1.00 94.69 95 LEU A C 1
ATOM 776 O O . LEU A 1 95 ? 13.242 8.188 -9.802 1.00 94.69 95 LEU A O 1
ATOM 780 N N . SER A 1 96 ? 14.438 6.292 -9.631 1.00 94.94 96 SER A N 1
ATOM 781 C CA . SER A 1 96 ? 15.398 6.672 -10.671 1.00 94.94 96 SER A CA 1
ATOM 782 C C . SER A 1 96 ? 14.728 6.661 -12.052 1.00 94.94 96 SER A C 1
ATOM 784 O O . SER A 1 96 ? 13.757 5.936 -12.252 1.00 94.94 96 SER A O 1
ATOM 786 N N . GLU A 1 97 ? 15.259 7.402 -13.027 1.00 95.00 97 GLU A N 1
ATOM 787 C CA . GLU A 1 97 ? 14.748 7.382 -14.414 1.00 95.00 97 GLU A CA 1
ATOM 788 C C . GLU A 1 97 ? 14.700 5.964 -15.004 1.00 95.00 97 GLU A C 1
ATOM 790 O O . GLU A 1 97 ? 13.756 5.580 -15.697 1.00 95.00 97 GLU A O 1
ATOM 795 N N . GLU A 1 98 ? 15.712 5.160 -14.676 1.00 95.69 98 GLU A N 1
ATOM 796 C CA . GLU A 1 98 ? 15.796 3.759 -15.077 1.00 95.69 98 GLU A CA 1
ATOM 797 C C . GLU A 1 98 ? 14.656 2.933 -14.470 1.00 95.69 98 GLU A C 1
ATOM 799 O O . GLU A 1 98 ? 14.030 2.133 -15.160 1.00 95.69 98 GLU A O 1
ATOM 804 N N . ASP A 1 99 ? 14.352 3.141 -13.188 1.00 95.81 99 ASP A N 1
ATOM 805 C CA . ASP A 1 99 ? 13.284 2.413 -12.504 1.00 95.81 99 ASP A CA 1
ATOM 806 C C . ASP A 1 99 ? 11.894 2.902 -12.906 1.00 95.81 99 ASP A C 1
ATOM 808 O O . ASP A 1 99 ? 10.985 2.083 -12.988 1.00 95.81 99 ASP A O 1
ATOM 812 N N . ILE A 1 100 ? 11.721 4.190 -13.217 1.00 95.56 100 ILE A N 1
ATOM 813 C CA . ILE A 1 100 ? 10.480 4.707 -13.813 1.00 95.56 100 ILE A CA 1
ATOM 814 C C . ILE A 1 100 ? 10.228 4.003 -15.150 1.00 95.56 100 ILE A C 1
ATOM 816 O O . ILE A 1 100 ? 9.132 3.497 -15.369 1.00 95.56 100 ILE A O 1
ATOM 820 N N . THR A 1 101 ? 11.260 3.892 -15.994 1.00 96.44 101 THR A N 1
ATOM 821 C CA . THR A 1 101 ? 11.181 3.183 -17.284 1.00 96.44 101 THR A CA 1
ATOM 822 C C . THR A 1 101 ? 10.822 1.706 -17.097 1.00 96.44 101 THR A C 1
ATOM 824 O O . THR A 1 101 ? 9.989 1.166 -17.818 1.00 96.44 101 THR A O 1
ATOM 827 N N . ARG A 1 102 ? 11.421 1.033 -16.108 1.00 97.56 102 ARG A N 1
ATOM 828 C CA . ARG A 1 102 ? 11.073 -0.357 -15.773 1.00 97.56 102 ARG A CA 1
ATOM 829 C C . ARG A 1 102 ? 9.623 -0.479 -15.316 1.00 97.56 102 ARG A C 1
ATOM 831 O O . ARG A 1 102 ? 8.909 -1.348 -15.794 1.00 97.56 102 ARG A O 1
ATOM 838 N N . VAL A 1 103 ? 9.180 0.386 -14.407 1.00 97.44 103 VAL A N 1
ATOM 839 C CA . VAL A 1 103 ? 7.812 0.356 -13.873 1.00 97.44 103 VAL A CA 1
ATOM 840 C C . VAL A 1 103 ? 6.780 0.589 -14.977 1.00 97.44 103 VAL A C 1
ATOM 842 O O . VAL A 1 103 ? 5.793 -0.140 -15.014 1.00 97.44 103 VAL A O 1
ATOM 845 N N . SER A 1 104 ? 7.026 1.512 -15.913 1.00 96.62 104 SER A N 1
ATOM 846 C CA . SER A 1 104 ? 6.108 1.777 -17.034 1.00 96.62 104 SER A CA 1
ATOM 847 C C . SER A 1 104 ? 5.973 0.619 -18.026 1.00 96.62 104 SER A C 1
ATOM 849 O O . SER A 1 104 ? 5.041 0.592 -18.821 1.00 96.62 104 SER A O 1
ATOM 851 N N . LEU A 1 105 ? 6.909 -0.334 -18.014 1.00 96.94 105 LEU A N 1
ATOM 852 C CA . LEU A 1 105 ? 6.853 -1.538 -18.846 1.00 96.94 105 LEU A CA 1
ATOM 853 C C . LEU A 1 105 ? 6.093 -2.691 -18.171 1.00 96.94 105 LEU A C 1
ATOM 855 O O . LEU A 1 105 ? 5.774 -3.673 -18.839 1.00 96.94 105 LEU A O 1
ATOM 859 N N . ILE A 1 106 ? 5.792 -2.595 -16.870 1.00 98.12 106 ILE A N 1
ATOM 860 C CA . ILE A 1 106 ? 4.998 -3.603 -16.160 1.00 98.12 106 ILE A CA 1
ATOM 861 C C . ILE A 1 106 ? 3.518 -3.430 -16.522 1.00 98.12 106 ILE A C 1
ATOM 863 O O . ILE A 1 106 ? 2.954 -2.373 -16.229 1.00 98.12 106 ILE A O 1
ATOM 867 N N . PRO A 1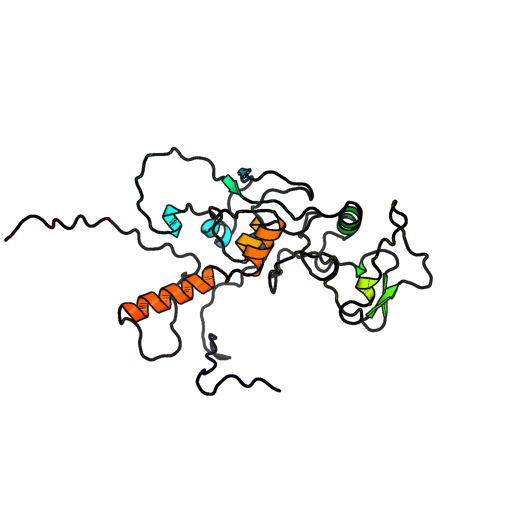 107 ? 2.843 -4.458 -17.067 1.00 98.19 107 PRO A N 1
ATOM 868 C CA . PRO A 1 107 ? 1.434 -4.358 -17.440 1.00 98.19 107 PRO A CA 1
ATOM 869 C C . PRO A 1 107 ? 0.508 -3.968 -16.272 1.00 98.19 107 PRO A C 1
ATOM 871 O O . PRO A 1 107 ? 0.707 -4.400 -15.135 1.00 98.19 107 PRO A O 1
ATOM 874 N N . HIS A 1 108 ? -0.554 -3.207 -16.550 1.00 98.00 108 HIS A N 1
ATOM 875 C CA . HIS A 1 108 ? -1.630 -2.902 -15.591 1.00 98.00 108 HIS A CA 1
ATOM 876 C C . HIS A 1 108 ? -2.643 -4.050 -15.523 1.00 98.00 108 HIS A C 1
ATOM 878 O O . HIS A 1 108 ? -3.743 -3.976 -16.065 1.00 98.00 108 HIS A O 1
ATOM 884 N N . ARG A 1 109 ? -2.240 -5.166 -14.908 1.00 97.94 109 ARG A N 1
ATOM 885 C CA . ARG A 1 109 ? -3.111 -6.326 -14.664 1.00 97.94 109 ARG A CA 1
ATOM 886 C C . ARG A 1 109 ? -2.726 -7.045 -13.377 1.00 97.94 109 ARG A C 1
ATOM 888 O O . ARG A 1 109 ? -1.557 -7.040 -12.986 1.00 97.94 109 ARG A O 1
ATOM 895 N N . LYS A 1 110 ? -3.687 -7.751 -12.779 1.00 98.12 110 LYS A N 1
ATOM 896 C CA . LYS A 1 110 ? -3.448 -8.597 -11.605 1.00 98.12 110 LYS A CA 1
ATOM 897 C C . LYS A 1 110 ? -2.311 -9.593 -11.850 1.00 98.12 110 LYS A C 1
ATOM 899 O O . LYS A 1 110 ? -2.279 -10.283 -12.873 1.00 98.12 110 LYS A O 1
ATOM 904 N N . GLY A 1 111 ? -1.388 -9.668 -10.892 1.00 97.31 111 GLY A N 1
ATOM 905 C CA . GLY A 1 111 ? -0.240 -10.574 -10.922 1.00 97.31 111 GLY A CA 1
ATOM 906 C C . GLY A 1 111 ? 0.922 -10.141 -11.822 1.00 97.31 111 GLY A C 1
ATOM 907 O O . GLY A 1 111 ? 1.890 -10.900 -11.926 1.00 97.31 111 GLY A O 1
ATOM 908 N N . ALA A 1 112 ? 0.860 -8.963 -12.454 1.00 98.25 112 ALA A N 1
ATOM 909 C CA . ALA A 1 112 ? 1.968 -8.431 -13.245 1.00 98.25 112 ALA A CA 1
ATOM 910 C C . ALA A 1 112 ? 3.205 -8.162 -12.374 1.00 98.25 112 ALA A C 1
ATOM 912 O O . ALA A 1 112 ? 3.091 -7.650 -11.258 1.00 98.25 112 ALA A O 1
ATOM 913 N N . ASN A 1 113 ? 4.386 -8.532 -12.865 1.00 98.00 113 ASN A N 1
ATOM 914 C CA . ASN A 1 113 ? 5.659 -8.376 -12.157 1.00 98.00 113 ASN A CA 1
ATOM 915 C C . ASN A 1 113 ? 6.855 -8.421 -13.126 1.00 98.00 113 ASN A C 1
ATOM 917 O O . ASN A 1 113 ? 6.677 -8.441 -14.337 1.00 98.00 113 ASN A O 1
ATOM 921 N N . PHE A 1 114 ? 8.091 -8.461 -12.616 1.00 97.38 114 PHE A N 1
ATOM 922 C CA . PHE A 1 114 ? 9.294 -8.494 -13.461 1.00 97.38 114 PHE A CA 1
ATOM 923 C C . PHE A 1 114 ? 9.349 -9.656 -14.475 1.00 97.38 114 PHE A C 1
ATOM 925 O O . PHE A 1 114 ? 10.096 -9.565 -15.446 1.00 97.38 114 PHE A O 1
ATOM 932 N N . LEU A 1 115 ? 8.604 -10.750 -14.263 1.00 96.94 115 LEU A N 1
ATOM 933 C CA . LEU A 1 115 ? 8.494 -11.856 -15.223 1.00 96.94 115 LEU A CA 1
ATOM 934 C C . LEU A 1 115 ? 7.842 -11.421 -16.545 1.00 96.94 115 LEU A C 1
ATOM 936 O O . LEU A 1 115 ? 8.005 -12.108 -17.546 1.00 96.94 115 LEU A O 1
ATOM 940 N N . ASP A 1 116 ? 7.121 -10.298 -16.550 1.00 97.19 116 ASP A N 1
ATOM 941 C CA . ASP A 1 116 ? 6.551 -9.689 -17.752 1.00 97.19 116 ASP A CA 1
ATOM 942 C C . ASP A 1 116 ? 7.583 -8.891 -18.564 1.00 97.19 116 ASP A C 1
ATOM 944 O O . ASP A 1 116 ? 7.284 -8.463 -19.680 1.00 97.19 116 ASP A O 1
ATOM 948 N N . PHE A 1 117 ? 8.801 -8.687 -18.044 1.00 96.56 117 PHE A N 1
ATOM 949 C CA . PHE A 1 117 ? 9.850 -8.058 -18.835 1.00 96.56 117 PHE A CA 1
ATOM 950 C C . PHE A 1 117 ? 10.271 -8.952 -20.004 1.00 96.56 117 PHE A C 1
ATOM 952 O O . PHE A 1 117 ? 10.400 -10.173 -19.866 1.00 96.56 117 PHE A O 1
ATOM 959 N N . PRO A 1 118 ? 10.570 -8.349 -21.162 1.00 93.44 118 PRO A N 1
ATOM 960 C CA . PRO A 1 118 ? 11.058 -9.100 -22.300 1.00 93.44 118 PRO A CA 1
ATOM 961 C C . PRO A 1 118 ? 12.396 -9.789 -21.992 1.00 93.44 118 PRO A C 1
ATOM 963 O O . PRO A 1 118 ? 13.297 -9.217 -21.379 1.00 93.44 118 PRO A O 1
ATOM 966 N N . GLY A 1 119 ? 12.538 -11.033 -22.461 1.00 93.00 119 GLY A N 1
ATOM 967 C CA . GLY A 1 119 ? 13.748 -11.833 -22.241 1.00 93.00 119 GLY A CA 1
ATOM 968 C C . GLY A 1 119 ? 13.845 -12.467 -20.850 1.00 93.00 119 GLY A C 1
ATOM 969 O O . GLY A 1 119 ? 14.922 -12.935 -20.480 1.00 93.00 119 GLY A O 1
ATOM 970 N N . VAL A 1 120 ? 12.750 -12.499 -20.083 1.00 95.69 120 VAL A N 1
ATOM 971 C CA . VAL A 1 120 ? 12.636 -13.271 -18.839 1.00 95.69 120 VAL A CA 1
ATOM 972 C C . VAL A 1 120 ? 11.827 -14.541 -19.093 1.00 95.69 120 VAL A C 1
ATOM 974 O O . VAL A 1 120 ? 10.748 -14.496 -19.677 1.00 95.69 120 VAL A O 1
ATOM 977 N N . ILE A 1 121 ? 12.344 -15.682 -18.640 1.00 95.25 121 ILE A N 1
ATOM 978 C CA . ILE A 1 121 ? 11.681 -16.988 -18.727 1.00 95.25 121 ILE A CA 1
ATOM 979 C C . ILE A 1 121 ? 11.628 -17.657 -17.355 1.00 95.25 121 ILE A C 1
ATOM 981 O O . ILE A 1 121 ? 12.469 -17.409 -16.489 1.00 95.25 121 ILE A O 1
ATOM 985 N N . LEU A 1 122 ? 10.647 -18.538 -17.161 1.00 95.69 122 LEU A N 1
ATOM 986 C CA . LEU A 1 122 ? 10.501 -19.334 -15.944 1.00 95.69 122 LEU A CA 1
ATOM 987 C C . LEU A 1 122 ? 10.842 -20.799 -16.243 1.00 95.69 122 LEU A C 1
ATOM 989 O O . LEU A 1 122 ? 10.155 -21.448 -17.029 1.00 95.69 122 LEU A O 1
ATOM 993 N N . VAL A 1 123 ? 11.875 -21.335 -15.593 1.00 94.75 123 VAL A N 1
ATOM 994 C CA . VAL A 1 123 ? 12.284 -22.743 -15.704 1.00 94.75 123 VAL A CA 1
ATOM 995 C C . VAL A 1 123 ? 12.183 -23.371 -14.320 1.00 94.75 123 VAL A C 1
ATOM 997 O O . VAL A 1 123 ? 12.835 -22.920 -13.384 1.00 94.75 123 VAL A O 1
ATOM 1000 N N . ASN A 1 124 ? 11.344 -24.399 -14.159 1.00 92.62 124 ASN A N 1
ATOM 1001 C CA . ASN A 1 124 ? 11.124 -25.077 -12.871 1.00 92.62 124 ASN A CA 1
ATOM 1002 C C . ASN A 1 124 ? 10.803 -24.112 -11.705 1.00 92.62 124 ASN A C 1
ATOM 1004 O O . ASN A 1 124 ? 11.333 -24.261 -10.604 1.00 92.62 124 ASN A O 1
ATOM 1008 N N . ASN A 1 125 ? 9.937 -23.116 -11.944 1.00 92.12 125 ASN A N 1
ATOM 1009 C CA . ASN A 1 125 ? 9.578 -22.045 -10.997 1.00 92.12 125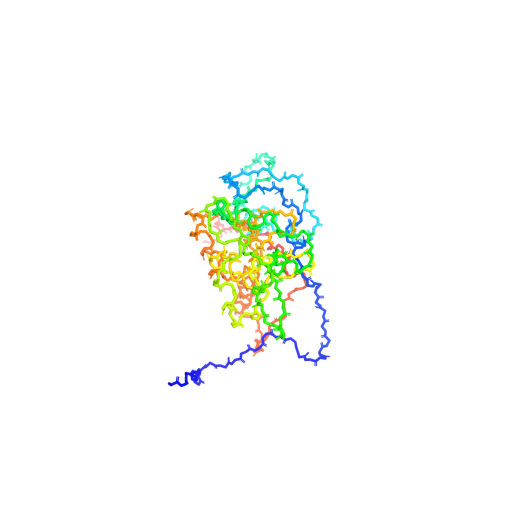 ASN A CA 1
ATOM 1010 C C . ASN A 1 125 ? 10.721 -21.099 -10.582 1.00 92.12 125 ASN A C 1
ATOM 1012 O O . ASN A 1 125 ? 10.560 -20.343 -9.624 1.00 92.12 125 ASN A O 1
ATOM 1016 N N . THR A 1 126 ? 11.834 -21.096 -11.310 1.00 96.12 126 THR A N 1
ATOM 1017 C CA . THR A 1 126 ? 12.944 -20.158 -11.123 1.00 96.12 126 THR A CA 1
ATOM 1018 C C . THR A 1 126 ? 13.037 -19.237 -12.334 1.00 96.12 126 THR A C 1
ATOM 1020 O O . THR A 1 126 ? 12.930 -19.689 -13.475 1.00 96.12 126 THR A O 1
ATOM 1023 N N . ALA A 1 127 ? 13.194 -17.938 -12.099 1.00 96.50 127 ALA A N 1
ATOM 1024 C CA . ALA A 1 127 ? 13.357 -16.952 -13.156 1.00 96.50 127 ALA A CA 1
ATOM 1025 C C . ALA A 1 127 ? 14.775 -16.998 -13.740 1.00 96.50 127 ALA A C 1
ATOM 1027 O O . ALA A 1 127 ? 15.760 -17.049 -13.003 1.00 96.50 127 ALA A O 1
ATOM 1028 N N . HIS A 1 128 ? 14.875 -16.916 -15.065 1.00 95.19 128 HIS A N 1
ATOM 1029 C CA . HIS A 1 128 ? 16.129 -16.861 -15.811 1.00 95.19 128 HIS A CA 1
ATOM 1030 C C . HIS A 1 128 ? 16.035 -15.842 -16.948 1.00 95.19 128 HIS A C 1
ATOM 1032 O O . HIS A 1 128 ? 14.943 -15.493 -17.400 1.00 95.19 128 HIS A O 1
ATOM 1038 N N . ARG A 1 129 ? 17.192 -15.387 -17.435 1.00 94.56 129 ARG A N 1
ATOM 1039 C CA . ARG A 1 129 ? 17.273 -14.716 -18.736 1.00 94.56 129 ARG A CA 1
ATOM 1040 C C . ARG A 1 129 ? 17.070 -15.748 -19.841 1.00 94.56 129 ARG A C 1
ATOM 1042 O O . ARG A 1 129 ? 17.576 -16.864 -19.726 1.00 94.56 129 ARG A O 1
ATOM 1049 N N . ASP A 1 130 ? 16.362 -15.370 -20.896 1.00 94.31 130 ASP A N 1
ATOM 1050 C CA . ASP A 1 130 ? 16.253 -16.194 -22.096 1.00 94.31 130 ASP A CA 1
ATOM 1051 C C . ASP A 1 130 ? 17.629 -16.290 -22.778 1.00 94.31 130 ASP A C 1
ATOM 1053 O O . ASP A 1 130 ? 18.156 -15.262 -23.208 1.00 94.31 130 ASP A O 1
ATOM 1057 N N . PRO A 1 131 ? 18.237 -17.486 -22.888 1.00 92.12 131 PRO A N 1
ATOM 1058 C CA . PRO A 1 131 ? 19.543 -17.635 -23.525 1.00 92.12 131 PRO A CA 1
ATOM 1059 C C . PRO A 1 131 ? 19.513 -17.357 -25.034 1.00 92.12 131 PRO A C 1
ATOM 1061 O O . PRO A 1 131 ? 20.569 -17.156 -25.627 1.00 92.12 131 PRO A O 1
ATOM 1064 N N . ASN A 1 132 ? 18.332 -17.350 -25.662 1.00 93.62 132 ASN A N 1
ATOM 1065 C CA . ASN A 1 132 ? 18.173 -17.124 -27.099 1.00 93.62 132 ASN A CA 1
ATOM 1066 C C . ASN A 1 132 ? 17.902 -15.658 -27.451 1.00 93.62 132 ASN A C 1
ATOM 1068 O O . ASN A 1 132 ? 17.769 -15.329 -28.630 1.00 93.62 132 ASN A O 1
ATOM 1072 N N . LYS A 1 133 ? 17.783 -14.781 -26.449 1.00 92.19 133 LYS A N 1
ATOM 1073 C CA . LYS A 1 133 ? 17.493 -13.364 -26.649 1.00 92.19 133 LYS A CA 1
ATOM 1074 C C . LYS A 1 133 ? 18.617 -12.517 -26.068 1.00 92.19 133 LYS A C 1
ATOM 1076 O O . LYS A 1 133 ? 19.033 -12.714 -24.929 1.00 92.19 133 LYS A O 1
ATOM 1081 N N . GLU A 1 134 ? 19.096 -11.549 -26.846 1.00 89.31 134 GLU A N 1
ATOM 1082 C CA . GLU A 1 134 ? 20.065 -10.586 -26.330 1.00 89.31 134 GLU A CA 1
ATOM 1083 C C . GLU A 1 134 ? 19.455 -9.767 -25.178 1.00 89.31 134 GLU A C 1
ATOM 1085 O O . GLU A 1 134 ? 18.269 -9.416 -25.237 1.00 89.31 134 GLU A O 1
ATOM 1090 N N . PRO A 1 135 ? 20.229 -9.455 -24.119 1.00 87.38 135 PRO A N 1
ATOM 1091 C CA . PRO A 1 135 ? 19.733 -8.647 -23.016 1.00 87.38 135 PRO A CA 1
ATOM 1092 C C . PRO A 1 135 ? 19.294 -7.267 -23.500 1.00 87.38 135 PRO A C 1
ATOM 1094 O O . PRO A 1 135 ? 20.099 -6.496 -24.019 1.00 87.38 135 PRO A O 1
ATOM 1097 N N . GLU A 1 136 ? 18.029 -6.926 -23.270 1.00 92.62 136 GLU A N 1
ATOM 1098 C CA . GLU A 1 136 ? 17.559 -5.569 -23.527 1.00 92.62 136 GLU A CA 1
ATOM 1099 C C . GLU A 1 136 ? 18.241 -4.590 -22.568 1.00 92.62 136 GLU A C 1
ATOM 1101 O O . GLU A 1 136 ? 18.342 -4.839 -21.359 1.00 92.62 136 GLU A O 1
ATOM 1106 N N . LEU A 1 137 ? 18.726 -3.479 -23.121 1.00 94.69 137 LEU A N 1
ATOM 1107 C CA . LEU A 1 137 ? 19.437 -2.437 -22.392 1.00 94.69 137 LEU A CA 1
ATOM 1108 C C . LEU A 1 137 ? 18.591 -1.167 -22.326 1.00 94.69 137 LEU A C 1
ATOM 1110 O O . LEU A 1 137 ? 17.891 -0.805 -23.269 1.00 94.69 137 LEU A O 1
ATOM 1114 N N . LEU A 1 138 ? 18.699 -0.466 -21.205 1.00 94.94 138 LEU A N 1
ATOM 1115 C CA . LEU A 1 138 ? 18.196 0.893 -21.058 1.00 94.94 138 LEU A CA 1
ATOM 1116 C C . LEU A 1 138 ? 19.082 1.881 -21.833 1.00 94.94 138 LEU A C 1
ATOM 1118 O O . LEU A 1 138 ? 20.238 1.563 -22.124 1.00 94.94 138 LEU A O 1
ATOM 1122 N N . PRO A 1 139 ? 18.617 3.123 -22.080 1.00 94.44 139 PRO A N 1
ATOM 1123 C CA . PRO A 1 139 ? 19.438 4.168 -22.701 1.00 94.44 139 PRO A CA 1
ATOM 1124 C C . PRO A 1 139 ? 20.774 4.436 -21.987 1.00 94.44 139 PRO A C 1
ATOM 1126 O O . PRO A 1 139 ? 21.724 4.898 -22.609 1.00 94.44 139 PRO A O 1
ATOM 1129 N N . SER A 1 140 ? 20.871 4.119 -20.691 1.00 93.81 140 SER A N 1
ATOM 1130 C CA . SER A 1 140 ? 22.111 4.208 -19.910 1.00 93.81 140 SER A CA 1
ATOM 1131 C C . SER A 1 140 ? 23.125 3.089 -20.193 1.00 93.81 140 SER A C 1
ATOM 1133 O O . SER A 1 140 ? 24.211 3.093 -19.616 1.00 93.81 140 SER A O 1
ATOM 1135 N N . GLY A 1 141 ? 22.780 2.105 -21.028 1.00 93.88 141 GLY A N 1
ATOM 1136 C CA . GLY A 1 141 ? 23.576 0.905 -21.298 1.00 93.88 141 GLY A CA 1
ATOM 1137 C C . GLY A 1 141 ? 23.463 -0.182 -20.224 1.00 93.88 141 GLY A C 1
ATOM 1138 O O . GLY A 1 141 ? 24.045 -1.254 -20.373 1.00 93.88 141 GLY A O 1
ATOM 1139 N N . ARG A 1 142 ? 22.715 0.056 -19.137 1.00 94.50 142 ARG A N 1
ATOM 1140 C CA . ARG A 1 142 ? 22.456 -0.961 -18.107 1.00 94.50 142 ARG A CA 1
ATOM 1141 C C . ARG A 1 142 ? 21.362 -1.938 -18.548 1.00 94.50 142 ARG A C 1
ATOM 1143 O O . ARG A 1 142 ? 20.457 -1.529 -19.272 1.00 94.50 142 ARG A O 1
ATOM 1150 N N . PRO A 1 143 ? 21.364 -3.189 -18.054 1.00 94.69 143 PRO A N 1
ATOM 1151 C CA . PRO A 1 143 ? 20.292 -4.137 -18.340 1.00 94.69 143 PRO A CA 1
ATOM 1152 C C . PRO A 1 143 ? 18.907 -3.626 -17.915 1.00 94.69 143 PRO A C 1
ATOM 1154 O O . PRO A 1 143 ? 18.741 -3.072 -16.819 1.00 94.69 143 PRO A O 1
ATOM 1157 N N . LEU A 1 144 ? 17.898 -3.879 -18.754 1.00 95.69 144 LEU A N 1
ATOM 1158 C CA . LEU A 1 144 ? 16.492 -3.626 -18.440 1.00 95.69 144 LEU A CA 1
ATOM 1159 C C . LEU A 1 144 ? 16.080 -4.380 -17.176 1.00 95.69 144 LEU A C 1
ATOM 1161 O O . LEU A 1 144 ? 15.515 -3.781 -16.268 1.00 95.69 144 LEU A O 1
ATOM 1165 N N . VAL A 1 145 ? 16.422 -5.666 -17.084 1.00 95.31 145 VAL A N 1
ATOM 1166 C CA . VAL A 1 145 ? 16.177 -6.486 -15.891 1.00 95.31 145 VAL A CA 1
ATOM 1167 C C . VAL A 1 145 ? 17.463 -6.564 -15.066 1.00 95.31 145 VAL A C 1
ATOM 1169 O O . VAL A 1 145 ? 18.450 -7.097 -15.567 1.00 95.31 145 VAL A O 1
ATOM 1172 N N . PRO A 1 146 ? 17.498 -6.041 -13.833 1.00 94.06 146 PRO A N 1
ATOM 1173 C CA . PRO A 1 146 ? 18.658 -6.119 -12.942 1.00 94.06 146 PRO A CA 1
ATOM 1174 C C . PRO A 1 146 ? 19.037 -7.557 -12.549 1.00 94.06 146 PRO A C 1
ATOM 1176 O O . PRO A 1 146 ? 18.168 -8.352 -12.198 1.00 94.06 146 PRO A O 1
ATOM 1179 N N . ASP A 1 147 ? 20.336 -7.885 -12.518 1.00 92.88 147 ASP A N 1
ATOM 1180 C CA . ASP A 1 147 ? 20.810 -9.253 -12.218 1.00 92.88 147 ASP A CA 1
ATOM 1181 C C . ASP A 1 147 ? 20.429 -9.749 -10.817 1.00 92.88 147 ASP A C 1
ATOM 1183 O O . ASP A 1 147 ? 20.164 -10.936 -10.619 1.00 92.88 147 ASP A O 1
ATOM 1187 N N . CYS A 1 148 ? 20.347 -8.840 -9.841 1.00 93.62 148 CYS A N 1
ATOM 1188 C CA . CYS A 1 148 ? 19.981 -9.172 -8.464 1.00 93.62 148 CYS A CA 1
ATOM 1189 C C . CYS A 1 148 ? 18.573 -9.776 -8.333 1.00 93.62 148 CYS A C 1
ATOM 1191 O O . CYS A 1 148 ? 18.296 -10.472 -7.359 1.00 93.62 148 CYS A O 1
ATOM 1193 N N . ILE A 1 149 ? 17.691 -9.559 -9.313 1.00 94.94 149 ILE A N 1
ATOM 1194 C CA . ILE A 1 149 ? 16.338 -10.120 -9.316 1.00 94.94 149 ILE A CA 1
ATOM 1195 C C . ILE A 1 149 ? 16.370 -11.640 -9.510 1.00 94.94 149 ILE A C 1
ATOM 1197 O O . ILE A 1 149 ? 15.631 -12.358 -8.840 1.00 94.94 149 ILE A O 1
ATOM 1201 N N . PHE A 1 150 ? 17.266 -12.149 -10.361 1.00 94.75 150 PHE A N 1
ATOM 1202 C CA . PHE A 1 150 ? 17.382 -13.585 -10.638 1.00 94.75 150 PHE A CA 1
ATOM 1203 C C . PHE A 1 150 ? 17.974 -14.375 -9.464 1.00 94.75 150 PHE A C 1
ATOM 1205 O O . PHE A 1 150 ? 17.781 -15.584 -9.367 1.00 94.75 150 PHE A O 1
ATOM 1212 N N . THR A 1 151 ? 18.673 -13.708 -8.544 1.00 93.94 151 THR A N 1
ATOM 1213 C CA . THR A 1 151 ? 19.221 -14.334 -7.331 1.00 93.94 151 THR A CA 1
ATOM 1214 C C . THR A 1 151 ? 18.335 -14.118 -6.101 1.00 93.94 151 THR A C 1
ATOM 1216 O O . THR A 1 151 ? 18.447 -14.864 -5.121 1.00 93.94 151 THR A O 1
ATOM 1219 N N . PHE A 1 152 ? 17.405 -13.158 -6.144 1.00 94.25 152 PHE A N 1
ATOM 1220 C CA . PHE A 1 152 ? 16.496 -12.860 -5.040 1.00 94.25 152 PHE A CA 1
ATOM 1221 C C . PHE A 1 152 ? 15.595 -14.057 -4.713 1.00 94.25 152 PHE A C 1
ATOM 1223 O O . PHE A 1 152 ? 14.866 -14.569 -5.563 1.00 94.25 152 PHE A O 1
ATOM 1230 N N . GLN A 1 153 ? 15.663 -14.528 -3.462 1.00 93.56 153 GLN A N 1
ATOM 1231 C CA . GLN A 1 153 ? 15.007 -15.765 -3.011 1.00 93.56 153 GLN A CA 1
ATOM 1232 C C . GLN A 1 153 ? 15.254 -16.949 -3.965 1.00 93.56 153 GLN A C 1
ATOM 1234 O O . GLN A 1 153 ? 14.330 -17.688 -4.302 1.00 93.56 153 GLN A O 1
ATOM 1239 N N . GLN A 1 154 ? 16.504 -17.111 -4.419 1.00 92.81 154 GLN A N 1
ATOM 1240 C CA . GLN A 1 154 ? 16.910 -18.170 -5.354 1.00 92.81 154 GLN A CA 1
ATOM 1241 C C . GLN A 1 154 ? 16.154 -18.105 -6.696 1.00 92.81 154 GLN A C 1
ATOM 1243 O O . GLN A 1 154 ? 15.897 -19.140 -7.303 1.00 92.81 154 GLN A O 1
ATOM 1248 N N . GLY A 1 155 ? 15.736 -16.906 -7.119 1.00 91.50 155 GLY A N 1
ATOM 1249 C CA . GLY A 1 155 ? 15.009 -16.667 -8.369 1.00 91.50 155 GLY A CA 1
ATOM 1250 C C . GLY A 1 155 ? 13.546 -17.117 -8.353 1.00 91.50 155 GLY A C 1
ATOM 1251 O O . GLY A 1 155 ? 12.893 -17.092 -9.391 1.00 91.50 155 GLY A O 1
ATOM 1252 N N . LYS A 1 156 ? 13.013 -17.529 -7.196 1.00 94.62 156 LYS A N 1
ATOM 1253 C CA . LYS A 1 156 ? 11.634 -18.033 -7.054 1.00 94.62 156 LYS A CA 1
ATOM 1254 C C . LYS A 1 156 ? 10.624 -16.954 -6.670 1.00 94.62 156 LYS A C 1
ATOM 1256 O O . LYS A 1 156 ? 9.421 -17.213 -6.634 1.00 94.62 156 LYS A O 1
ATOM 1261 N N . SER A 1 157 ? 11.094 -15.757 -6.317 1.00 95.31 157 SER A N 1
ATOM 1262 C CA . SER A 1 157 ? 10.201 -14.677 -5.910 1.00 95.31 157 SER A CA 1
ATOM 1263 C C . SER A 1 157 ? 9.458 -14.104 -7.105 1.00 95.31 157 SER A C 1
ATOM 1265 O O . SER A 1 157 ? 10.063 -13.863 -8.140 1.00 95.31 157 SER A O 1
ATOM 1267 N N . LYS A 1 158 ? 8.177 -13.785 -6.920 1.00 95.50 158 LYS A N 1
ATOM 1268 C CA . LYS A 1 158 ? 7.381 -12.991 -7.871 1.00 95.50 158 LYS A CA 1
ATOM 1269 C C . LYS A 1 158 ? 7.224 -11.531 -7.445 1.00 95.50 158 LYS A C 1
ATOM 1271 O O . LYS A 1 158 ? 6.502 -10.789 -8.087 1.00 95.50 158 LYS A O 1
ATOM 1276 N N . ARG A 1 159 ? 7.851 -11.128 -6.333 1.00 96.12 159 ARG A N 1
ATOM 1277 C CA . ARG A 1 159 ? 7.714 -9.787 -5.739 1.00 96.12 159 ARG A CA 1
ATOM 1278 C C . ARG A 1 159 ? 8.418 -8.661 -6.505 1.00 96.12 159 ARG A C 1
ATOM 1280 O O . ARG A 1 159 ? 7.889 -7.556 -6.470 1.00 96.12 159 ARG A O 1
ATOM 1287 N N . PRO A 1 160 ? 9.587 -8.864 -7.141 1.00 97.38 160 PRO A N 1
ATOM 1288 C CA . PRO A 1 160 ? 10.269 -7.775 -7.834 1.00 97.38 160 PRO A CA 1
ATOM 1289 C C . PRO A 1 160 ? 9.385 -7.154 -8.924 1.00 97.38 160 PRO A C 1
ATOM 1291 O O . PRO A 1 160 ? 8.794 -7.863 -9.734 1.00 97.38 160 PRO A O 1
ATOM 1294 N N . PHE A 1 161 ? 9.280 -5.827 -8.920 1.00 97.75 161 PHE A N 1
ATOM 1295 C CA . PHE A 1 161 ? 8.431 -5.014 -9.791 1.00 97.75 161 PHE A CA 1
ATOM 1296 C C . PHE A 1 161 ? 6.967 -5.476 -9.833 1.00 97.75 161 PHE A C 1
ATOM 1298 O O . PHE A 1 161 ? 6.280 -5.250 -10.823 1.00 97.75 161 PHE A O 1
ATOM 1305 N N . ALA A 1 162 ? 6.481 -6.132 -8.774 1.00 97.81 162 ALA A N 1
ATOM 1306 C CA . ALA A 1 162 ? 5.112 -6.615 -8.742 1.00 97.81 162 ALA A CA 1
ATOM 1307 C C . ALA A 1 162 ? 4.119 -5.484 -8.494 1.00 97.81 162 ALA A C 1
ATOM 1309 O O . ALA A 1 162 ? 4.295 -4.636 -7.606 1.00 97.81 162 ALA A O 1
ATOM 1310 N N . ARG A 1 163 ? 3.058 -5.525 -9.293 1.00 97.88 163 ARG A N 1
ATOM 1311 C CA . ARG A 1 163 ? 1.917 -4.633 -9.224 1.00 97.88 163 ARG A CA 1
ATOM 1312 C C . ARG A 1 163 ? 0.851 -5.239 -8.332 1.00 97.88 163 ARG A C 1
ATOM 1314 O O . ARG A 1 163 ? 0.465 -6.390 -8.521 1.00 97.88 163 ARG A O 1
ATOM 1321 N N . LEU A 1 164 ? 0.430 -4.458 -7.344 1.00 98.00 164 LEU A N 1
ATOM 1322 C CA . LEU A 1 164 ? -0.705 -4.805 -6.503 1.00 98.00 164 LEU A CA 1
ATOM 1323 C C . LEU A 1 164 ? -1.993 -4.715 -7.319 1.00 98.00 164 LEU A C 1
ATOM 1325 O O . LEU A 1 164 ? -2.042 -4.006 -8.326 1.00 98.00 164 LEU A O 1
ATOM 1329 N N . TRP A 1 165 ? -3.039 -5.392 -6.864 1.00 98.31 165 TRP A N 1
ATOM 1330 C CA . TRP A 1 165 ? -4.362 -5.297 -7.463 1.00 98.31 165 TRP A CA 1
ATOM 1331 C C . TRP A 1 165 ? -5.446 -4.930 -6.452 1.00 98.31 165 TRP A C 1
ATOM 1333 O O . TRP A 1 165 ? -5.279 -5.066 -5.242 1.00 98.31 165 TRP A O 1
ATOM 1343 N N . TRP A 1 166 ? -6.561 -4.420 -6.969 1.00 98.31 166 TRP A N 1
ATOM 1344 C CA . TRP A 1 166 ? -7.639 -3.821 -6.182 1.00 98.31 166 TRP A CA 1
ATOM 1345 C C . TRP A 1 166 ? -8.306 -4.785 -5.190 1.00 98.31 166 TRP A C 1
ATOM 1347 O O . TRP A 1 166 ? -8.681 -4.369 -4.098 1.00 98.31 166 TRP A O 1
ATOM 1357 N N . ASP A 1 167 ? -8.380 -6.072 -5.531 1.00 97.94 167 ASP A N 1
ATOM 1358 C CA . ASP A 1 167 ? -8.950 -7.145 -4.705 1.00 97.94 167 ASP A CA 1
ATOM 1359 C C . ASP A 1 167 ? -7.897 -7.885 -3.852 1.00 97.94 167 ASP A C 1
ATOM 1361 O O . ASP A 1 167 ? -8.139 -8.990 -3.364 1.00 97.94 167 ASP A O 1
ATOM 1365 N N . GLU A 1 168 ? -6.701 -7.310 -3.700 1.00 97.06 168 GLU A N 1
ATOM 1366 C CA . GLU A 1 168 ? -5.606 -7.874 -2.912 1.00 97.06 168 GLU A CA 1
ATOM 1367 C C . GLU A 1 168 ? -5.394 -7.108 -1.601 1.00 97.06 168 GLU A C 1
ATOM 1369 O O . GLU A 1 168 ? -5.879 -5.994 -1.400 1.00 97.06 168 GLU A O 1
ATOM 1374 N N . THR A 1 169 ? -4.619 -7.711 -0.701 1.00 96.12 169 THR A N 1
ATOM 1375 C CA . THR A 1 169 ? -4.127 -7.072 0.522 1.00 96.12 169 THR A CA 1
ATOM 1376 C C . THR A 1 169 ? -2.613 -6.897 0.454 1.00 96.12 169 THR A C 1
ATOM 1378 O O . THR A 1 169 ? -1.909 -7.604 -0.272 1.00 96.12 169 THR A O 1
ATOM 1381 N N . VAL A 1 170 ? -2.082 -5.965 1.247 1.00 93.19 170 VAL A N 1
ATOM 1382 C CA . VAL A 1 170 ? -0.634 -5.811 1.416 1.00 93.19 170 VAL A CA 1
ATOM 1383 C C . VAL A 1 170 ? -0.218 -6.495 2.711 1.00 93.19 170 VAL A C 1
ATOM 1385 O O . VAL A 1 170 ? -0.551 -6.032 3.795 1.00 93.19 170 VAL A O 1
ATOM 1388 N N . ALA A 1 171 ? 0.521 -7.603 2.603 1.00 87.19 171 ALA A N 1
ATOM 1389 C CA . ALA A 1 171 ? 0.835 -8.455 3.755 1.00 87.19 171 ALA A CA 1
ATOM 1390 C C . ALA A 1 171 ? 1.568 -7.718 4.890 1.00 87.19 171 ALA A C 1
ATOM 1392 O O . ALA A 1 171 ? 1.269 -7.917 6.064 1.00 87.19 171 ALA A O 1
ATOM 1393 N N . THR A 1 172 ? 2.565 -6.894 4.561 1.00 91.06 172 THR A N 1
ATOM 1394 C CA . THR A 1 172 ? 3.286 -6.066 5.537 1.00 91.06 172 THR A CA 1
ATOM 1395 C C . THR A 1 172 ? 3.893 -4.868 4.827 1.00 91.06 172 THR A C 1
ATOM 1397 O O . THR A 1 172 ? 4.602 -5.031 3.830 1.00 91.06 172 THR A O 1
ATOM 1400 N N . LEU A 1 173 ? 3.640 -3.668 5.349 1.00 93.50 173 LEU A N 1
ATOM 1401 C CA . LEU A 1 173 ? 4.323 -2.468 4.884 1.00 93.50 173 LEU A CA 1
ATOM 1402 C C . LEU A 1 173 ? 5.750 -2.437 5.415 1.00 93.50 173 LEU A C 1
ATOM 1404 O O . LEU A 1 173 ? 6.006 -2.675 6.590 1.00 93.50 173 LEU A O 1
ATOM 1408 N N . VAL A 1 174 ? 6.684 -2.120 4.528 1.00 93.12 174 VAL A N 1
ATOM 1409 C CA . VAL A 1 174 ? 8.110 -2.036 4.846 1.00 93.12 174 VAL A CA 1
ATOM 1410 C C . VAL A 1 174 ? 8.561 -0.586 4.938 1.00 93.12 174 VAL A C 1
ATOM 1412 O O . VAL A 1 174 ? 8.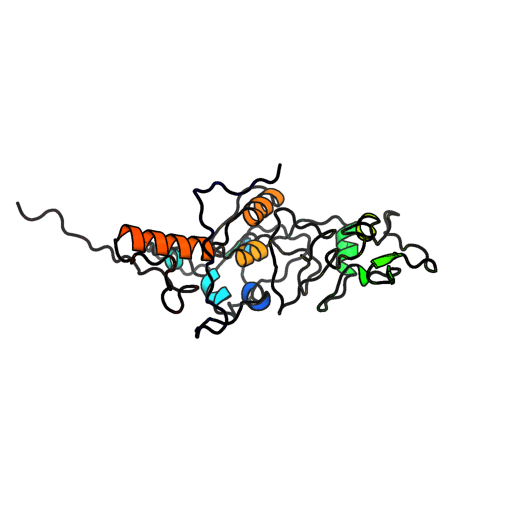037 0.284 4.250 1.00 93.12 174 VAL A O 1
ATOM 1415 N N . THR A 1 175 ? 9.596 -0.327 5.729 1.00 95.56 175 THR A N 1
ATOM 1416 C CA . THR A 1 175 ? 10.162 1.019 5.930 1.00 95.56 175 THR A CA 1
ATOM 1417 C C . THR A 1 175 ? 10.773 1.632 4.670 1.00 95.56 175 THR A C 1
ATOM 1419 O O . THR A 1 175 ? 10.998 2.839 4.611 1.00 95.56 175 THR A O 1
ATOM 1422 N N . PHE A 1 176 ? 11.046 0.811 3.653 1.00 94.31 176 PHE A N 1
ATOM 1423 C CA . PHE A 1 176 ? 11.637 1.239 2.395 1.00 94.31 176 PHE A CA 1
ATOM 1424 C C . PHE A 1 176 ? 10.954 0.548 1.200 1.00 94.31 176 PHE A C 1
ATOM 1426 O O . PHE A 1 176 ? 11.195 -0.643 0.964 1.00 94.31 176 PHE A O 1
ATOM 1433 N N . PRO A 1 177 ? 10.115 1.264 0.420 1.00 91.56 177 PRO A N 1
ATOM 1434 C CA . PRO A 1 177 ? 9.439 0.711 -0.754 1.00 91.56 177 PRO A CA 1
ATOM 1435 C C . PRO A 1 177 ? 10.452 0.475 -1.880 1.00 91.56 177 PRO A C 1
ATOM 1437 O O . PRO A 1 177 ? 10.759 1.357 -2.688 1.00 91.56 177 PRO A O 1
ATOM 1440 N N . ASN A 1 178 ? 11.027 -0.726 -1.891 1.00 92.94 178 ASN A N 1
ATOM 1441 C CA . ASN A 1 178 ? 11.989 -1.160 -2.896 1.00 92.94 178 ASN A CA 1
ATOM 1442 C C . ASN A 1 178 ? 11.323 -2.032 -3.964 1.00 92.94 178 ASN A C 1
ATOM 1444 O O . ASN A 1 178 ? 10.948 -3.169 -3.666 1.00 92.94 178 ASN A O 1
ATOM 1448 N N . CYS A 1 179 ? 11.269 -1.543 -5.207 1.00 94.25 179 CYS A N 1
ATOM 1449 C CA . CYS A 1 179 ? 10.723 -2.283 -6.350 1.00 94.25 179 CYS A CA 1
ATOM 1450 C C . CYS A 1 179 ? 11.440 -3.617 -6.585 1.00 94.25 179 CYS A C 1
ATOM 1452 O O . CYS A 1 179 ? 10.848 -4.547 -7.103 1.00 94.25 179 CYS A O 1
ATOM 1454 N N . PHE A 1 180 ? 12.704 -3.758 -6.189 1.00 95.06 180 PHE A N 1
ATOM 1455 C CA . PHE A 1 180 ? 13.505 -4.941 -6.508 1.00 95.06 180 PHE A CA 1
ATOM 1456 C C . PHE A 1 180 ? 13.182 -6.159 -5.631 1.00 95.06 180 PHE A C 1
ATOM 1458 O O . PHE A 1 180 ? 13.665 -7.250 -5.916 1.00 95.06 180 PHE A O 1
ATOM 1465 N N . SER A 1 181 ? 12.402 -5.997 -4.557 1.00 93.62 181 SER A N 1
ATOM 1466 C CA . SER A 1 181 ? 12.151 -7.071 -3.583 1.00 93.62 181 SER A CA 1
ATOM 1467 C C . SER A 1 181 ? 10.723 -7.121 -3.034 1.00 93.62 181 SER A C 1
ATOM 1469 O O . SER A 1 181 ? 10.389 -8.060 -2.306 1.00 93.62 181 SER A O 1
ATOM 1471 N N . HIS A 1 182 ? 9.875 -6.143 -3.362 1.00 94.25 182 HIS A N 1
ATOM 1472 C CA . HIS A 1 182 ? 8.527 -6.016 -2.808 1.00 94.25 182 HIS A CA 1
ATOM 1473 C C . HIS A 1 182 ? 7.478 -5.748 -3.890 1.00 94.25 182 HIS A C 1
ATOM 1475 O O . HIS A 1 182 ? 7.748 -5.051 -4.865 1.00 94.25 182 HIS A O 1
ATOM 1481 N N . ALA A 1 183 ? 6.267 -6.259 -3.652 1.00 95.25 183 ALA A N 1
ATOM 1482 C CA . ALA A 1 183 ? 5.072 -5.929 -4.419 1.00 95.25 183 ALA A CA 1
ATOM 1483 C C . ALA A 1 183 ? 4.479 -4.626 -3.874 1.00 95.25 183 ALA A C 1
ATOM 1485 O O . ALA A 1 183 ? 3.825 -4.634 -2.834 1.00 95.25 183 ALA A O 1
ATOM 1486 N N . ILE A 1 184 ? 4.814 -3.506 -4.512 1.00 95.62 184 ILE A N 1
ATOM 1487 C CA . ILE A 1 184 ? 4.496 -2.157 -4.013 1.00 95.62 184 ILE A CA 1
ATOM 1488 C C . ILE A 1 184 ? 4.108 -1.176 -5.126 1.00 95.62 184 ILE A C 1
ATOM 1490 O O . ILE A 1 184 ? 3.986 0.020 -4.858 1.00 95.62 184 ILE A O 1
ATOM 1494 N N . LEU A 1 185 ? 3.956 -1.641 -6.374 1.00 97.88 185 LEU A N 1
ATOM 1495 C CA . LEU A 1 185 ? 3.497 -0.774 -7.460 1.00 97.88 185 LEU A CA 1
ATOM 1496 C C . LEU A 1 185 ? 1.981 -0.598 -7.380 1.00 97.88 185 LEU A C 1
ATOM 1498 O O . LEU A 1 185 ? 1.254 -1.551 -7.094 1.00 97.88 185 LEU A O 1
ATOM 1502 N N . HIS A 1 186 ? 1.527 0.623 -7.649 1.00 98.44 186 HIS A N 1
ATOM 1503 C CA . HIS A 1 186 ? 0.111 0.974 -7.664 1.00 98.44 186 HIS A CA 1
ATOM 1504 C C . HIS A 1 186 ? -0.647 0.179 -8.754 1.00 98.44 186 HIS A C 1
ATOM 1506 O O . HIS A 1 186 ? -0.082 -0.012 -9.835 1.00 98.44 186 HIS A O 1
ATOM 1512 N N . PRO A 1 187 ? -1.910 -0.242 -8.538 1.00 98.31 187 PRO A N 1
ATOM 1513 C CA . PRO A 1 187 ? -2.669 -1.032 -9.519 1.00 98.31 187 PRO A CA 1
ATOM 1514 C C . PRO A 1 187 ? -2.778 -0.402 -10.912 1.00 98.31 187 PRO A C 1
ATOM 1516 O O . PRO A 1 187 ? -2.533 -1.067 -11.911 1.00 98.31 187 PRO A O 1
ATOM 1519 N N . ASP A 1 188 ? -3.043 0.904 -10.980 1.00 97.12 188 ASP A N 1
ATOM 1520 C CA . ASP A 1 188 ? -3.302 1.586 -12.262 1.00 97.12 188 ASP A CA 1
ATOM 1521 C C . ASP A 1 188 ? -2.265 2.660 -12.637 1.00 97.12 188 ASP A C 1
ATOM 1523 O O . ASP A 1 188 ? -2.393 3.317 -13.664 1.00 97.12 188 ASP A O 1
ATOM 1527 N N . GLN A 1 189 ? -1.249 2.898 -11.800 1.00 98.19 189 GLN A N 1
ATOM 1528 C CA . GLN A 1 189 ? -0.325 4.032 -11.964 1.00 98.19 189 GLN A CA 1
ATOM 1529 C C . GLN A 1 189 ? 1.125 3.541 -11.968 1.00 98.19 189 GLN A C 1
ATOM 1531 O O . GLN A 1 189 ? 1.487 2.619 -11.235 1.00 98.19 189 GLN A O 1
ATOM 1536 N N . ASP A 1 190 ? 1.983 4.171 -12.768 1.00 97.75 190 ASP A N 1
ATOM 1537 C CA . ASP A 1 190 ? 3.394 3.787 -12.918 1.00 97.75 190 ASP A CA 1
ATOM 1538 C C . ASP A 1 190 ? 4.276 4.406 -11.834 1.00 97.75 190 ASP A C 1
ATOM 1540 O O . ASP A 1 190 ? 5.192 5.196 -12.072 1.00 97.75 190 ASP A O 1
ATOM 1544 N N . ARG A 1 191 ? 3.958 4.047 -10.591 1.00 97.69 191 ARG A N 1
ATOM 1545 C CA . ARG A 1 191 ? 4.659 4.478 -9.385 1.00 97.69 191 ARG A CA 1
ATOM 1546 C C . ARG A 1 191 ? 4.525 3.442 -8.279 1.00 97.69 191 ARG A C 1
ATOM 1548 O O . ARG A 1 191 ? 3.667 2.560 -8.311 1.00 97.69 191 ARG A O 1
ATOM 1555 N N . VAL A 1 192 ? 5.360 3.602 -7.262 1.00 97.50 192 VAL A N 1
ATOM 1556 C CA . VAL A 1 192 ? 5.155 2.942 -5.972 1.00 97.50 192 VAL A CA 1
ATOM 1557 C C . VAL A 1 192 ? 3.960 3.556 -5.237 1.00 97.50 192 VAL A C 1
ATOM 1559 O O . VAL A 1 192 ? 3.556 4.688 -5.536 1.00 97.50 192 VAL A O 1
ATOM 1562 N N . LEU A 1 193 ? 3.420 2.841 -4.250 1.00 98.19 193 LEU A N 1
ATOM 1563 C CA . LEU A 1 193 ? 2.425 3.426 -3.355 1.00 98.19 193 LEU A CA 1
ATOM 1564 C C . LEU A 1 193 ? 2.991 4.655 -2.620 1.00 98.19 193 LEU A C 1
ATOM 1566 O O . LEU A 1 193 ? 4.143 4.662 -2.181 1.00 98.19 193 LEU A O 1
ATOM 1570 N N . THR A 1 194 ? 2.176 5.693 -2.482 1.00 98.56 194 THR A N 1
ATOM 1571 C CA . THR A 1 194 ? 2.472 6.944 -1.780 1.00 98.56 194 THR A CA 1
ATOM 1572 C C . THR A 1 194 ? 2.554 6.767 -0.267 1.00 98.56 194 THR A C 1
ATOM 1574 O O . THR A 1 194 ? 2.097 5.768 0.289 1.00 98.56 194 THR A O 1
ATOM 1577 N N . ILE A 1 195 ? 3.102 7.775 0.415 1.00 98.56 195 ILE A N 1
ATOM 1578 C CA . ILE A 1 195 ? 3.110 7.851 1.883 1.00 98.56 195 ILE A CA 1
ATOM 1579 C C . ILE A 1 195 ? 1.677 7.794 2.427 1.00 98.56 195 ILE A C 1
ATOM 1581 O O . ILE A 1 195 ? 1.406 7.021 3.339 1.00 98.56 195 ILE A O 1
ATOM 1585 N N . ARG A 1 196 ? 0.737 8.543 1.840 1.00 98.62 196 ARG A N 1
ATOM 1586 C CA . ARG A 1 196 ? -0.676 8.505 2.240 1.00 98.62 196 ARG A CA 1
ATOM 1587 C C . ARG A 1 196 ? -1.340 7.144 2.029 1.00 98.62 196 ARG A C 1
ATOM 1589 O O . ARG A 1 196 ? -2.085 6.698 2.893 1.00 98.62 196 ARG A O 1
ATOM 1596 N N . GLU A 1 197 ? -1.055 6.463 0.923 1.00 98.62 197 GLU A N 1
ATOM 1597 C CA . GLU A 1 197 ? -1.566 5.103 0.689 1.00 98.62 197 GLU A CA 1
ATOM 1598 C C . GLU A 1 197 ? -1.014 4.126 1.740 1.00 98.62 197 GLU A C 1
ATOM 1600 O O . GLU A 1 197 ? -1.770 3.352 2.320 1.00 98.62 197 GLU A O 1
ATOM 1605 N N . TYR A 1 198 ? 0.278 4.225 2.076 1.00 98.12 198 TYR A N 1
ATOM 1606 C CA . TYR A 1 198 ? 0.871 3.486 3.196 1.00 98.12 198 TYR A CA 1
ATOM 1607 C C . TYR A 1 198 ? 0.200 3.820 4.540 1.00 98.12 198 TYR A C 1
ATOM 1609 O O . TYR A 1 198 ? -0.078 2.926 5.336 1.00 98.12 198 TYR A O 1
ATOM 1617 N N . ALA A 1 199 ? -0.069 5.101 4.796 1.00 98.50 199 ALA A N 1
ATOM 1618 C CA . ALA A 1 199 ? -0.712 5.568 6.020 1.00 98.50 199 ALA A CA 1
ATOM 1619 C C . ALA A 1 199 ? -2.105 4.956 6.191 1.00 98.50 199 ALA A C 1
ATOM 1621 O O . ALA A 1 199 ? -2.404 4.405 7.252 1.00 98.50 199 ALA A O 1
ATOM 1622 N N . ARG A 1 200 ? -2.916 4.954 5.129 1.00 98.31 200 ARG A N 1
ATOM 1623 C CA . ARG A 1 200 ? -4.234 4.310 5.138 1.00 98.31 200 ARG A CA 1
ATOM 1624 C C . ARG A 1 200 ? -4.145 2.803 5.348 1.00 98.31 200 ARG A C 1
ATOM 1626 O O . ARG A 1 200 ? -4.905 2.267 6.142 1.00 98.31 200 ARG A O 1
ATOM 1633 N N . LEU A 1 201 ? -3.177 2.124 4.737 1.00 97.88 201 LEU A N 1
ATOM 1634 C CA . LEU A 1 201 ? -2.964 0.688 4.964 1.00 97.88 201 LEU A CA 1
ATOM 1635 C C . LEU A 1 201 ? -2.542 0.351 6.412 1.00 97.88 201 LEU A C 1
ATOM 1637 O O . LEU A 1 201 ? -2.757 -0.770 6.860 1.00 97.88 201 LEU A O 1
ATOM 1641 N N . GLN A 1 202 ? -1.999 1.315 7.163 1.00 97.50 202 GLN A N 1
ATOM 1642 C CA . GLN A 1 202 ? -1.763 1.223 8.617 1.00 97.50 202 GLN A CA 1
ATOM 1643 C C . GLN A 1 202 ? -2.927 1.776 9.464 1.00 97.50 202 GLN A C 1
ATOM 1645 O O . GLN A 1 202 ? -2.863 1.777 10.695 1.00 97.50 202 GLN A O 1
ATOM 1650 N N . GLY A 1 203 ? -3.996 2.256 8.827 1.00 97.19 203 GLY A N 1
ATOM 1651 C CA . GLY A 1 203 ? -5.176 2.833 9.468 1.00 97.19 203 GLY A CA 1
ATOM 1652 C C . GLY A 1 203 ? -4.963 4.216 10.089 1.00 97.19 203 GLY A C 1
ATOM 1653 O O . GLY A 1 203 ? -5.728 4.600 10.972 1.00 97.19 203 GLY A O 1
ATOM 1654 N N . PHE A 1 204 ? -3.946 4.969 9.657 1.00 97.81 204 PHE A N 1
ATOM 1655 C CA . PHE A 1 204 ? -3.777 6.364 10.075 1.00 97.81 204 PHE A CA 1
ATOM 1656 C C . PHE A 1 204 ? -4.890 7.248 9.505 1.00 97.81 204 PHE A C 1
ATOM 1658 O O . PHE A 1 204 ? -5.068 7.252 8.285 1.00 97.81 204 PHE A O 1
ATOM 1665 N N . PRO A 1 205 ? -5.571 8.050 10.345 1.00 96.12 205 PRO A N 1
ATOM 1666 C CA . PRO A 1 205 ? -6.508 9.063 9.876 1.00 96.12 205 PRO A CA 1
ATOM 1667 C C . PRO A 1 205 ? -5.877 10.017 8.860 1.00 96.12 205 PRO A C 1
ATOM 1669 O O . PRO A 1 205 ? -4.692 10.358 8.949 1.00 96.12 205 PRO A O 1
ATOM 1672 N N . ASP A 1 206 ? -6.676 10.505 7.916 1.00 97.31 206 ASP A N 1
ATOM 1673 C CA . ASP A 1 206 ? -6.173 11.336 6.822 1.00 97.31 206 ASP A CA 1
ATOM 1674 C C . ASP A 1 206 ? -5.694 12.721 7.274 1.00 97.31 206 ASP A C 1
ATOM 1676 O O . ASP A 1 206 ? -4.850 13.326 6.611 1.00 97.31 206 ASP A O 1
ATOM 1680 N N . PHE A 1 207 ? -6.150 13.186 8.441 1.00 94.44 207 PHE A N 1
ATOM 1681 C CA . PHE A 1 207 ? -5.647 14.408 9.069 1.00 94.44 207 PHE A CA 1
ATOM 1682 C C . PHE A 1 207 ? -4.251 14.241 9.694 1.00 94.44 207 PHE A C 1
ATOM 1684 O O . PHE A 1 207 ? -3.582 15.242 9.950 1.00 94.44 207 PHE A O 1
ATOM 1691 N N . TYR A 1 208 ? -3.794 13.008 9.958 1.00 96.00 208 TYR A N 1
ATOM 1692 C CA . TYR A 1 208 ? -2.486 12.774 10.569 1.00 96.00 208 TYR A CA 1
ATOM 1693 C C . TYR A 1 208 ? -1.376 13.097 9.566 1.00 96.00 208 TYR A C 1
ATOM 1695 O O . TYR A 1 208 ? -1.364 12.571 8.448 1.00 96.00 208 TYR A O 1
ATOM 1703 N N . ARG A 1 209 ? -0.438 13.958 9.969 1.00 94.94 209 ARG A N 1
ATOM 1704 C CA . ARG A 1 209 ? 0.656 14.452 9.122 1.00 94.94 209 ARG A CA 1
ATOM 1705 C C . ARG A 1 209 ? 1.982 13.857 9.558 1.00 94.94 209 ARG A C 1
ATOM 1707 O O . ARG A 1 209 ? 2.277 13.802 10.751 1.00 94.94 209 ARG A O 1
ATOM 1714 N N . PHE A 1 210 ? 2.806 13.483 8.587 1.00 96.56 210 PHE A N 1
ATOM 1715 C CA . PHE A 1 210 ? 4.139 12.949 8.852 1.00 96.56 210 PHE A CA 1
ATOM 1716 C C . PHE A 1 210 ? 5.213 14.019 8.644 1.00 96.56 210 PHE A C 1
ATOM 1718 O O . PHE A 1 210 ? 5.153 14.826 7.716 1.00 96.56 210 PHE A O 1
ATOM 1725 N N . CYS A 1 211 ? 6.238 14.006 9.493 1.00 96.19 211 CYS A N 1
ATOM 1726 C CA . CYS A 1 211 ? 7.338 14.969 9.445 1.00 96.19 211 CYS A CA 1
ATOM 1727 C C . CYS A 1 211 ? 8.614 14.340 8.871 1.00 96.19 211 CYS A C 1
ATOM 1729 O O . CYS A 1 211 ? 8.777 13.120 8.863 1.00 96.19 211 CYS A O 1
ATOM 1731 N N . GLY A 1 212 ? 9.532 15.185 8.394 1.00 97.00 212 GLY A N 1
ATOM 1732 C CA . GLY A 1 212 ? 10.821 14.763 7.838 1.00 97.00 212 GLY A CA 1
ATOM 1733 C C . GLY A 1 212 ? 10.799 14.508 6.330 1.00 97.00 212 GLY A C 1
ATOM 1734 O O . GLY A 1 212 ? 9.850 14.859 5.621 1.00 97.00 212 GLY A O 1
ATOM 1735 N N . THR A 1 213 ? 11.884 13.922 5.836 1.00 96.94 213 THR A N 1
ATOM 1736 C CA . THR A 1 213 ? 12.084 13.528 4.439 1.00 96.94 213 THR A CA 1
ATOM 1737 C C . THR A 1 213 ? 11.136 12.400 4.026 1.00 96.94 213 THR A C 1
ATOM 1739 O O . THR A 1 213 ? 10.612 11.664 4.858 1.00 96.94 213 THR A O 1
ATOM 1742 N N . ILE A 1 214 ? 10.957 12.199 2.716 1.00 95.88 214 ILE A N 1
ATOM 1743 C CA . ILE A 1 214 ? 10.180 11.075 2.163 1.00 95.88 214 ILE A CA 1
ATOM 1744 C C . ILE A 1 214 ? 10.586 9.737 2.800 1.00 95.88 214 ILE A C 1
ATOM 1746 O O . ILE A 1 214 ? 9.730 8.964 3.223 1.00 95.88 214 ILE A O 1
ATOM 1750 N N . SER A 1 215 ? 11.893 9.470 2.883 1.00 96.31 215 SER A N 1
ATOM 1751 C CA . SER A 1 215 ? 12.406 8.203 3.411 1.00 96.31 215 SER A CA 1
ATOM 1752 C C . SER A 1 215 ? 12.106 8.036 4.900 1.00 96.31 215 SER A C 1
ATOM 1754 O O . SER A 1 215 ? 11.760 6.940 5.332 1.00 96.31 215 SER A O 1
ATOM 1756 N N . GLU A 1 216 ? 12.207 9.108 5.686 1.00 98.00 216 GLU A N 1
ATOM 1757 C CA . GLU A 1 216 ? 11.875 9.082 7.115 1.00 98.00 216 GLU A CA 1
ATOM 1758 C C . GLU A 1 216 ? 10.377 8.872 7.345 1.00 98.00 216 GLU A C 1
ATOM 1760 O O . GLU A 1 216 ? 10.002 8.181 8.289 1.00 98.00 216 GLU A O 1
ATOM 1765 N N . ARG A 1 217 ? 9.514 9.411 6.477 1.00 98.25 217 ARG A N 1
ATOM 1766 C CA . ARG A 1 217 ? 8.060 9.195 6.552 1.00 98.25 217 ARG A CA 1
ATOM 1767 C C . ARG A 1 217 ? 7.681 7.742 6.240 1.00 98.25 217 ARG A C 1
ATOM 1769 O O . ARG A 1 217 ? 6.912 7.149 6.990 1.00 98.25 217 ARG A O 1
ATOM 1776 N N . TYR A 1 218 ? 8.276 7.119 5.215 1.00 98.06 218 TYR A N 1
ATOM 1777 C CA . TYR A 1 218 ? 8.110 5.670 4.996 1.00 98.06 218 TYR A CA 1
ATOM 1778 C C . TYR A 1 218 ? 8.653 4.841 6.168 1.00 98.06 218 TYR A C 1
ATOM 1780 O O . TYR A 1 218 ? 8.045 3.838 6.536 1.00 98.06 218 TYR A O 1
ATOM 1788 N N . CYS A 1 219 ? 9.758 5.267 6.789 1.00 98.00 219 CYS A N 1
ATOM 1789 C CA . CYS A 1 219 ? 10.306 4.604 7.971 1.00 98.00 219 CYS A CA 1
ATOM 1790 C C . CYS A 1 219 ? 9.341 4.669 9.167 1.00 98.00 219 CYS A C 1
ATOM 1792 O O . CYS A 1 219 ? 9.093 3.645 9.801 1.00 98.00 219 CYS A O 1
ATOM 1794 N N . GLN A 1 220 ? 8.740 5.835 9.432 1.00 98.25 220 GLN A N 1
ATOM 1795 C CA . GLN A 1 220 ? 7.694 5.994 10.452 1.00 98.25 220 GLN A CA 1
ATOM 1796 C C . GLN A 1 220 ? 6.524 5.033 10.200 1.00 98.25 220 GLN A C 1
ATOM 1798 O O . GLN A 1 220 ? 6.116 4.314 11.105 1.00 98.25 220 GLN A O 1
ATOM 1803 N N . LEU A 1 221 ? 6.040 4.959 8.958 1.00 97.81 221 LEU A N 1
ATOM 1804 C CA . LEU A 1 221 ? 4.908 4.110 8.571 1.00 97.81 221 LEU A CA 1
ATOM 1805 C C . LEU A 1 221 ? 5.209 2.608 8.623 1.00 97.81 221 LEU A C 1
ATOM 1807 O O . LEU A 1 221 ? 4.361 1.822 9.040 1.00 97.81 221 LEU A O 1
ATOM 1811 N N . GLY A 1 222 ? 6.407 2.197 8.206 1.00 95.69 222 GLY A N 1
ATOM 1812 C CA . GLY A 1 222 ? 6.823 0.794 8.245 1.00 95.69 222 GLY A CA 1
ATOM 1813 C C . GLY A 1 222 ? 7.102 0.278 9.660 1.00 95.69 222 GLY A C 1
ATOM 1814 O O . GLY A 1 222 ? 6.970 -0.916 9.899 1.00 95.69 222 GLY A O 1
ATOM 1815 N N . ASN A 1 223 ? 7.468 1.163 10.593 1.00 97.38 223 ASN A N 1
ATOM 1816 C CA . ASN A 1 223 ? 7.708 0.811 11.997 1.00 97.38 223 ASN A CA 1
ATOM 1817 C C . ASN A 1 223 ? 6.470 0.976 12.891 1.00 97.38 223 ASN A C 1
ATOM 1819 O O . ASN A 1 223 ? 6.476 0.504 14.027 1.00 97.38 223 ASN A O 1
ATOM 1823 N N . ALA A 1 224 ? 5.438 1.677 12.418 1.00 96.94 224 ALA A N 1
ATOM 1824 C CA . ALA A 1 224 ? 4.226 1.907 13.186 1.00 96.94 224 ALA A CA 1
ATOM 1825 C C . ALA A 1 224 ? 3.460 0.601 13.440 1.00 96.94 224 ALA A C 1
ATOM 1827 O O . ALA A 1 224 ? 3.382 -0.288 12.589 1.00 96.94 224 ALA A O 1
ATOM 1828 N N . VAL A 1 225 ? 2.833 0.530 14.613 1.00 96.56 225 VAL A N 1
ATOM 1829 C CA . VAL A 1 225 ? 1.761 -0.430 14.879 1.00 96.56 225 VAL A CA 1
ATOM 1830 C C . VAL A 1 225 ? 0.495 0.093 14.208 1.00 96.56 225 VAL A C 1
ATOM 1832 O O . VAL A 1 225 ? 0.183 1.278 14.337 1.00 96.56 225 VAL A O 1
ATOM 1835 N N . ALA A 1 226 ? -0.242 -0.784 13.524 1.00 96.56 226 ALA A N 1
ATOM 1836 C CA . ALA A 1 226 ? -1.503 -0.420 12.890 1.00 96.56 226 ALA A CA 1
ATOM 1837 C C . ALA A 1 226 ? -2.451 0.241 13.901 1.00 96.56 226 ALA A C 1
ATOM 1839 O O . ALA A 1 226 ? -2.718 -0.304 14.978 1.00 96.56 226 ALA A O 1
ATOM 1840 N N . ILE A 1 227 ? -2.987 1.408 13.547 1.00 95.81 227 ILE A N 1
ATOM 1841 C CA . ILE A 1 227 ? -3.811 2.224 14.444 1.00 95.81 227 ILE A CA 1
ATOM 1842 C C . ILE A 1 227 ? -5.045 1.463 14.957 1.00 95.81 227 ILE A C 1
ATOM 1844 O O . ILE A 1 227 ? -5.294 1.522 16.163 1.00 95.81 227 ILE A O 1
ATOM 1848 N N . PRO A 1 228 ? -5.786 0.678 14.141 1.00 94.69 228 PRO A N 1
ATOM 1849 C CA . PRO A 1 228 ? -6.922 -0.099 14.638 1.00 94.69 228 PRO A CA 1
ATOM 1850 C C . PRO A 1 228 ? -6.532 -1.140 15.697 1.00 94.69 228 PRO A C 1
ATOM 1852 O O . PRO A 1 228 ? -7.292 -1.370 16.637 1.00 94.69 228 PRO A O 1
ATOM 1855 N N . VAL A 1 229 ? -5.330 -1.723 15.594 1.00 95.19 229 VAL A N 1
ATOM 1856 C CA . VAL A 1 229 ? -4.799 -2.656 16.602 1.00 95.19 229 VAL A CA 1
ATOM 1857 C C . VAL A 1 229 ? -4.507 -1.911 17.902 1.00 95.19 229 VAL A C 1
ATOM 1859 O O . VAL A 1 229 ? -4.971 -2.325 18.963 1.00 95.19 229 VAL A O 1
ATOM 1862 N N . GLY A 1 230 ? -3.804 -0.776 17.822 1.00 95.19 230 GLY A N 1
ATOM 1863 C CA . GLY A 1 230 ? -3.544 0.076 18.985 1.00 95.19 230 GLY A CA 1
ATOM 1864 C C . GLY A 1 230 ? -4.833 0.544 19.666 1.00 95.19 230 GLY A C 1
ATOM 1865 O O . GLY A 1 230 ? -4.930 0.522 20.890 1.00 95.19 230 GLY A O 1
ATOM 1866 N N . ARG A 1 231 ? -5.861 0.884 18.882 1.00 93.75 231 ARG A N 1
ATOM 1867 C CA . ARG A 1 231 ? -7.177 1.304 19.377 1.00 93.75 231 ARG A CA 1
ATOM 1868 C C . ARG A 1 231 ? -7.926 0.180 20.096 1.00 93.75 231 ARG A C 1
ATOM 1870 O O . ARG A 1 231 ? -8.488 0.422 21.161 1.00 93.75 231 ARG A O 1
ATOM 1877 N N . ALA A 1 232 ? -7.916 -1.041 19.559 1.00 94.38 232 ALA A N 1
ATOM 1878 C CA . ALA A 1 232 ? -8.511 -2.205 20.220 1.00 94.38 232 ALA A CA 1
ATOM 1879 C C . ALA A 1 232 ? -7.827 -2.515 21.563 1.00 94.38 232 ALA A C 1
ATOM 1881 O O . ALA A 1 232 ? -8.503 -2.741 22.567 1.00 94.38 232 ALA A O 1
ATOM 1882 N N . LEU A 1 233 ? -6.491 -2.456 21.601 1.00 94.81 233 LEU A N 1
ATOM 1883 C CA . LEU A 1 233 ? -5.718 -2.624 22.835 1.00 94.81 233 LEU A CA 1
ATOM 1884 C C . LEU A 1 233 ? -5.996 -1.499 23.841 1.00 94.81 233 LEU A C 1
ATOM 1886 O O . LEU A 1 233 ? -6.178 -1.768 25.024 1.00 94.81 233 LEU A O 1
ATOM 1890 N N . GLY A 1 234 ? -6.085 -0.251 23.374 1.00 94.12 234 GLY A N 1
ATOM 1891 C CA . GLY A 1 234 ? -6.445 0.898 24.206 1.00 94.12 234 GLY A CA 1
ATOM 1892 C C . GLY A 1 234 ? -7.840 0.767 24.822 1.00 94.12 234 GLY A C 1
ATOM 1893 O O . GLY A 1 234 ? -8.022 1.076 25.996 1.00 94.12 234 GLY A O 1
ATOM 1894 N N . TYR A 1 235 ? -8.810 0.239 24.071 1.00 93.31 235 TYR A N 1
ATOM 1895 C CA . TYR A 1 235 ? -10.141 -0.063 24.600 1.00 93.31 235 TYR A CA 1
ATOM 1896 C C . TYR A 1 235 ? -10.094 -1.141 25.687 1.00 93.31 235 TYR A C 1
ATOM 1898 O O . TYR A 1 235 ? -10.661 -0.946 26.759 1.00 93.31 235 TYR A O 1
ATOM 1906 N N . ALA A 1 236 ? -9.378 -2.245 25.451 1.00 93.56 236 ALA A N 1
ATOM 1907 C CA . ALA A 1 236 ? -9.206 -3.299 26.450 1.00 93.56 236 ALA A CA 1
ATOM 1908 C C . ALA A 1 236 ? -8.543 -2.768 27.734 1.00 93.56 236 ALA A C 1
ATOM 1910 O O . ALA A 1 236 ? -9.008 -3.059 28.835 1.00 93.56 236 ALA A O 1
ATOM 1911 N N . LEU A 1 237 ? -7.516 -1.922 27.595 1.00 94.38 237 LEU A N 1
ATOM 1912 C CA . LEU A 1 237 ? -6.875 -1.239 28.719 1.00 94.38 237 LEU A CA 1
ATOM 1913 C C . LEU A 1 237 ? -7.862 -0.343 29.479 1.00 94.38 237 LEU A C 1
ATOM 1915 O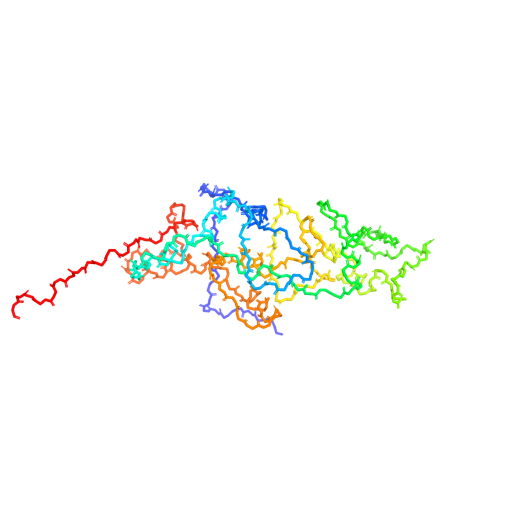 O . LEU A 1 237 ? -7.906 -0.392 30.705 1.00 94.38 237 LEU A O 1
ATOM 1919 N N . GLY A 1 238 ? -8.665 0.453 28.769 1.00 93.12 238 GLY A N 1
ATOM 1920 C CA . GLY A 1 238 ? -9.676 1.319 29.378 1.00 93.12 238 GLY A CA 1
ATOM 1921 C C . GLY A 1 238 ? -10.736 0.537 30.156 1.00 93.12 238 GLY A C 1
ATOM 1922 O O . GLY A 1 238 ? -11.083 0.920 31.271 1.00 93.12 238 GLY A O 1
ATOM 1923 N N . MET A 1 239 ? -11.199 -0.587 29.605 1.00 93.56 239 MET A N 1
ATOM 1924 C CA . MET A 1 239 ? -12.140 -1.488 30.275 1.00 93.56 239 MET A CA 1
ATOM 1925 C C . MET A 1 239 ? -11.533 -2.103 31.542 1.00 93.56 239 MET A C 1
ATOM 1927 O O . MET A 1 239 ? -12.187 -2.124 32.584 1.00 93.56 239 MET A O 1
ATOM 1931 N N . ALA A 1 240 ? -10.277 -2.555 31.478 1.00 93.06 240 ALA A N 1
ATOM 1932 C CA . ALA A 1 240 ? -9.575 -3.125 32.626 1.00 93.06 240 ALA A CA 1
ATOM 1933 C C . ALA A 1 240 ? -9.338 -2.082 33.729 1.00 93.06 240 ALA A C 1
ATOM 1935 O O . ALA A 1 240 ? -9.565 -2.358 34.903 1.00 93.06 240 ALA A O 1
ATOM 1936 N N . PHE A 1 241 ? -8.948 -0.858 33.358 1.00 95.31 241 PHE A N 1
ATOM 1937 C CA . PHE A 1 241 ? -8.746 0.243 34.304 1.00 95.31 241 PHE A CA 1
ATOM 1938 C C . PHE A 1 241 ? -10.033 0.625 35.053 1.00 95.31 241 PHE A C 1
ATOM 1940 O O . PHE A 1 241 ? -9.981 1.034 36.210 1.00 95.31 241 PHE A O 1
ATOM 1947 N N . GLN A 1 242 ? -11.188 0.468 34.405 1.00 95.06 242 GLN A N 1
ATOM 1948 C CA . GLN A 1 242 ? -12.508 0.701 34.999 1.00 95.06 242 GLN A CA 1
ATOM 1949 C C . GLN A 1 242 ? -13.076 -0.530 35.724 1.00 95.06 242 GLN A C 1
ATOM 1951 O O . GLN A 1 242 ? -14.206 -0.480 36.205 1.00 95.06 242 GLN A O 1
ATOM 1956 N N . SER A 1 243 ? -12.325 -1.634 35.801 1.00 93.62 243 SER A N 1
ATOM 1957 C CA . SER A 1 243 ? -12.780 -2.907 36.374 1.00 93.62 243 SER A CA 1
ATOM 1958 C C . SER A 1 243 ? -14.047 -3.459 35.700 1.00 93.62 243 SER A C 1
ATOM 1960 O O . SER A 1 243 ? -14.907 -4.043 36.356 1.00 93.62 243 SER A O 1
ATOM 1962 N N . LEU A 1 244 ? -14.174 -3.260 34.383 1.00 91.44 244 LEU A N 1
ATOM 1963 C CA . LEU A 1 244 ? -15.307 -3.718 33.565 1.00 91.44 244 LEU A CA 1
ATOM 1964 C C . LEU A 1 244 ? -15.001 -5.000 32.768 1.00 91.44 244 LEU A C 1
ATOM 1966 O O . LEU A 1 244 ? -15.794 -5.406 31.918 1.00 91.44 244 LEU A O 1
ATOM 1970 N N . THR A 1 245 ? -13.850 -5.630 33.007 1.00 88.44 245 THR A N 1
ATOM 1971 C CA . THR A 1 245 ? -13.437 -6.895 32.379 1.00 88.44 245 THR A CA 1
ATOM 1972 C C . THR A 1 245 ? -13.482 -8.045 33.382 1.00 88.44 245 THR A C 1
ATOM 1974 O O . THR A 1 245 ? -13.242 -7.836 34.567 1.00 88.44 245 THR A O 1
ATOM 1977 N N . GLY A 1 246 ? -13.771 -9.260 32.905 1.00 86.44 246 GLY A N 1
ATOM 1978 C CA . GLY A 1 246 ? -13.581 -10.489 33.687 1.00 86.44 246 GLY A CA 1
ATOM 1979 C C . GLY A 1 246 ? -12.134 -10.996 33.637 1.00 86.44 246 GLY A C 1
ATOM 1980 O O . GLY A 1 246 ? -11.271 -10.340 33.058 1.00 86.44 246 GLY A O 1
ATOM 1981 N N . ASP A 1 247 ? -11.901 -12.192 34.181 1.00 86.81 247 ASP A N 1
ATOM 1982 C CA . ASP A 1 247 ? -10.584 -12.861 34.206 1.00 86.81 247 ASP A CA 1
ATOM 1983 C C . ASP A 1 247 ? -10.246 -13.606 32.895 1.00 86.81 247 ASP A C 1
ATOM 1985 O O . ASP A 1 247 ? -9.242 -14.311 32.800 1.00 86.81 247 ASP A O 1
ATOM 1989 N N . GLU A 1 248 ? -11.095 -13.469 31.875 1.00 88.06 248 GLU A N 1
ATOM 1990 C CA . GLU A 1 248 ? -10.920 -14.129 30.583 1.00 88.06 248 GLU A CA 1
ATOM 1991 C C . GLU A 1 248 ? -9.780 -13.490 29.769 1.00 88.06 248 GLU A C 1
ATOM 1993 O O . GLU A 1 248 ? -9.661 -12.262 29.721 1.00 88.06 248 GLU A O 1
ATOM 1998 N N . PRO A 1 249 ? -8.978 -14.287 29.037 1.00 85.75 249 PRO A N 1
ATOM 1999 C CA . PRO A 1 249 ? -7.836 -13.780 28.271 1.00 85.75 249 PRO A CA 1
ATOM 2000 C C . PRO A 1 249 ? -8.239 -12.982 27.020 1.00 85.75 249 PRO A C 1
ATOM 2002 O O . PRO A 1 249 ? -7.399 -12.318 26.410 1.00 85.75 249 PRO A O 1
ATOM 2005 N N . LEU A 1 250 ? -9.509 -13.059 26.605 1.00 89.06 250 LEU A N 1
ATOM 2006 C CA . LEU A 1 250 ? -10.033 -12.426 25.398 1.00 89.06 250 LEU A CA 1
ATOM 2007 C C . LEU A 1 250 ? -11.233 -11.536 25.723 1.00 89.06 250 LEU A C 1
ATOM 2009 O O . LEU A 1 250 ? -12.143 -11.925 26.452 1.00 89.06 250 LEU A O 1
ATOM 2013 N N . ILE A 1 251 ? -11.276 -10.365 25.088 1.00 90.00 251 ILE A N 1
ATOM 2014 C CA . ILE A 1 251 ? -12.421 -9.455 25.118 1.00 90.00 251 ILE A CA 1
ATOM 2015 C C . ILE A 1 251 ? -13.049 -9.367 23.728 1.00 90.00 251 ILE A C 1
ATOM 2017 O O . ILE A 1 251 ? -12.362 -9.166 22.724 1.00 90.00 251 ILE A O 1
ATOM 2021 N N . LYS A 1 252 ? -14.377 -9.489 23.662 1.00 90.31 252 LYS A N 1
ATOM 2022 C CA . LYS A 1 252 ? -15.122 -9.203 22.436 1.00 90.31 252 LYS A CA 1
ATOM 2023 C C . LYS A 1 252 ? -15.402 -7.705 22.365 1.00 90.31 252 LYS A C 1
ATOM 2025 O O . LYS A 1 252 ? -16.052 -7.152 23.249 1.00 90.31 252 LYS A O 1
ATOM 2030 N N . LEU A 1 253 ? -14.912 -7.057 21.311 1.00 92.00 253 LEU A N 1
ATOM 2031 C CA . LEU A 1 253 ? -15.180 -5.641 21.067 1.00 92.00 253 LEU A CA 1
ATOM 2032 C C . LEU A 1 253 ? -16.665 -5.415 20.718 1.00 92.00 253 LEU A C 1
ATOM 2034 O O . LEU A 1 253 ? -17.308 -6.321 20.174 1.00 92.00 253 LEU A O 1
ATOM 2038 N N . PRO A 1 254 ? -17.211 -4.215 20.990 1.00 91.00 254 PRO A N 1
ATOM 2039 C CA . PRO A 1 254 ? -18.563 -3.854 20.577 1.00 91.00 254 PRO A CA 1
ATOM 2040 C C . PRO A 1 254 ? -18.795 -4.017 19.062 1.00 91.00 254 PRO A C 1
ATOM 2042 O O . PRO A 1 254 ? -17.850 -3.926 18.273 1.00 91.00 254 PRO A O 1
ATOM 2045 N N . PRO A 1 255 ? -20.049 -4.206 18.615 1.00 88.62 255 PRO A N 1
ATOM 2046 C CA . PRO A 1 255 ? -20.373 -4.231 17.190 1.00 88.62 255 PRO A CA 1
ATOM 2047 C C . PRO A 1 255 ? -19.901 -2.961 16.467 1.00 88.62 255 PRO A C 1
ATOM 2049 O O . PRO A 1 255 ? -19.996 -1.862 17.015 1.00 88.62 255 PRO A O 1
ATOM 2052 N N . LYS A 1 256 ? -19.416 -3.109 15.226 1.00 86.56 256 LYS A N 1
ATOM 2053 C CA . LYS A 1 256 ? -18.901 -2.011 14.381 1.00 86.56 256 LYS A CA 1
ATOM 2054 C C . LYS A 1 256 ? -17.785 -1.181 15.024 1.00 86.56 256 LYS A C 1
ATOM 2056 O O . LYS A 1 256 ? -17.606 -0.007 14.697 1.00 86.56 256 LYS A O 1
ATOM 2061 N N . PHE A 1 257 ? -17.016 -1.772 15.943 1.00 90.25 257 PHE A N 1
ATOM 2062 C CA . PHE A 1 257 ? -15.948 -1.062 16.644 1.00 90.25 257 PHE A CA 1
ATOM 2063 C C . PHE A 1 257 ? -14.914 -0.459 15.687 1.00 90.25 257 PHE A C 1
ATOM 2065 O O . PHE A 1 257 ? -14.467 0.658 15.925 1.00 90.25 257 PHE A O 1
ATOM 2072 N N . ALA A 1 258 ? -14.574 -1.140 14.585 1.00 86.12 258 ALA A N 1
ATOM 2073 C CA . ALA A 1 258 ? -13.577 -0.680 13.612 1.00 86.12 258 ALA A CA 1
ATOM 2074 C C . ALA A 1 258 ? -13.824 0.758 13.121 1.00 86.12 258 ALA A C 1
ATOM 2076 O O . ALA A 1 258 ? -12.872 1.531 13.008 1.00 86.12 258 ALA A O 1
ATOM 2077 N N . PHE A 1 259 ? -15.094 1.131 12.936 1.00 87.38 259 PHE A N 1
ATOM 2078 C CA . PHE A 1 259 ? -15.510 2.441 12.426 1.00 87.38 259 PHE A CA 1
ATOM 2079 C C . PHE A 1 259 ? -16.319 3.265 13.436 1.00 87.38 259 PHE A C 1
ATOM 2081 O O . PHE A 1 259 ? -16.921 4.278 13.074 1.00 87.38 259 PHE A O 1
ATOM 2088 N N . SER A 1 260 ? -16.372 2.842 14.703 1.00 84.62 260 SER A N 1
ATOM 2089 C CA . SER A 1 260 ? -17.092 3.590 15.732 1.00 84.62 260 SER A CA 1
ATOM 2090 C C . SER A 1 260 ? -16.370 4.895 16.069 1.00 84.62 260 SER A C 1
ATOM 2092 O O . SER A 1 260 ? -15.140 4.956 16.098 1.00 84.62 260 SER A O 1
ATOM 2094 N N . LYS A 1 261 ? -17.147 5.939 16.355 1.00 82.06 261 LYS A N 1
ATOM 2095 C CA . LYS A 1 261 ? -16.637 7.204 16.891 1.00 82.06 261 LYS A CA 1
ATOM 2096 C C . LYS A 1 261 ? -16.621 7.123 18.420 1.00 82.06 261 LYS A C 1
ATOM 2098 O O . LYS A 1 261 ? -17.489 6.444 18.982 1.00 82.06 261 LYS A O 1
ATOM 2103 N N . PRO A 1 262 ? -15.658 7.761 19.104 1.00 74.44 262 PRO A N 1
ATOM 2104 C CA . PRO A 1 262 ? -15.756 7.921 20.547 1.00 74.44 262 PRO A CA 1
ATOM 2105 C C . PRO A 1 262 ? -17.061 8.658 20.905 1.00 74.44 262 PRO A C 1
ATOM 2107 O O . PRO A 1 262 ? -17.548 9.464 20.103 1.00 74.44 262 PRO A O 1
ATOM 2110 N N . PRO A 1 263 ? -17.645 8.393 22.086 1.00 64.69 263 PRO A N 1
ATOM 2111 C CA . PRO A 1 263 ? -18.710 9.235 22.613 1.00 64.69 263 PRO A CA 1
ATOM 2112 C C . PRO A 1 263 ? -18.214 10.681 22.661 1.00 64.69 263 PRO A C 1
ATOM 2114 O O . PRO A 1 263 ? -17.074 10.924 23.055 1.00 64.69 263 PRO A O 1
ATOM 2117 N N . VAL A 1 264 ? -19.049 11.635 22.256 1.00 58.38 264 VAL A N 1
ATOM 2118 C CA . VAL A 1 264 ? -18.733 13.048 22.470 1.00 58.38 264 VAL A CA 1
ATOM 2119 C C . VAL A 1 264 ? -18.767 13.269 23.977 1.00 58.38 264 VAL A C 1
ATOM 2121 O O . VAL A 1 264 ? -19.811 13.067 24.597 1.00 58.38 264 VAL A O 1
ATOM 2124 N N . GLU A 1 265 ? -17.635 13.639 24.574 1.00 52.41 265 GLU A N 1
ATOM 2125 C CA . GLU A 1 265 ? -17.636 14.155 25.939 1.00 52.41 265 GLU A CA 1
ATOM 2126 C C . GLU A 1 265 ? -18.393 15.488 25.910 1.00 52.41 265 GLU A C 1
ATOM 2128 O O . GLU A 1 265 ? -17.851 16.536 25.548 1.00 52.41 265 GLU A O 1
ATOM 2133 N N . GLU A 1 266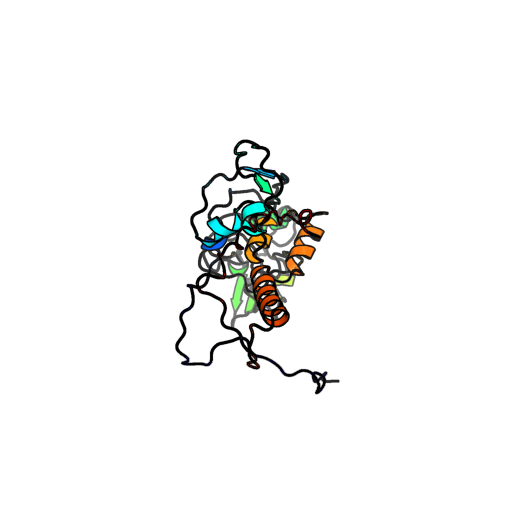 ? -19.688 15.449 26.233 1.00 40.44 266 GLU A N 1
ATOM 2134 C CA . GLU A 1 266 ? -20.380 16.647 26.682 1.00 40.44 266 GLU A CA 1
ATOM 2135 C C . GLU A 1 266 ? -19.601 17.142 27.897 1.00 40.44 266 GLU A C 1
ATOM 2137 O O . GLU A 1 266 ? -19.424 16.406 28.872 1.00 40.44 266 GLU A O 1
ATOM 2142 N N . ILE A 1 267 ? -19.091 18.372 27.827 1.00 39.66 267 ILE A N 1
ATOM 2143 C CA . ILE A 1 267 ? -18.576 19.060 29.005 1.00 39.66 267 ILE A CA 1
ATOM 2144 C C . ILE A 1 267 ? -19.757 19.130 29.969 1.00 39.66 267 ILE A C 1
ATOM 2146 O O . ILE A 1 267 ? -20.609 20.010 29.870 1.00 39.66 267 ILE A O 1
ATOM 2150 N N . VAL A 1 268 ? -19.835 18.178 30.895 1.00 35.03 268 VAL A N 1
ATOM 2151 C CA . VAL A 1 268 ? -20.629 18.360 32.095 1.00 35.03 268 VAL A CA 1
ATOM 2152 C C . VAL A 1 268 ? -19.884 19.452 32.841 1.00 35.03 268 VAL A C 1
ATOM 2154 O O . VAL A 1 268 ? -18.873 19.189 33.495 1.00 35.03 268 VAL A O 1
ATOM 2157 N N . GLU A 1 269 ? -20.349 20.694 32.703 1.00 33.00 269 GLU A N 1
ATOM 2158 C CA . GLU A 1 269 ? -20.084 21.738 33.683 1.00 33.00 269 GLU A CA 1
ATOM 2159 C C . GLU A 1 269 ? -20.604 21.215 35.026 1.00 33.00 269 GLU A C 1
ATOM 2161 O O . GLU A 1 269 ? -21.739 21.451 35.440 1.00 33.00 269 GLU A O 1
ATOM 2166 N N . GLN A 1 270 ? -19.782 20.427 35.719 1.00 35.50 270 GLN A N 1
ATOM 2167 C CA . GLN A 1 270 ? -19.966 20.214 37.134 1.00 35.50 270 GLN A CA 1
ATOM 2168 C C . GLN A 1 270 ? -19.682 21.563 37.776 1.00 35.50 270 GLN A C 1
ATOM 2170 O O . GLN A 1 270 ? -18.529 21.930 37.997 1.00 35.50 270 GLN A O 1
ATOM 2175 N N . ASN A 1 271 ? -20.769 22.279 38.063 1.00 36.38 271 ASN A N 1
ATOM 2176 C CA . ASN A 1 271 ? -20.889 23.230 39.155 1.00 36.38 271 ASN A CA 1
ATOM 2177 C C . ASN A 1 271 ? -20.195 22.660 40.406 1.00 36.38 271 ASN A C 1
ATOM 2179 O O . ASN A 1 271 ? -20.820 22.048 41.266 1.00 36.38 271 ASN A O 1
ATOM 2183 N N . ARG A 1 272 ? -18.881 22.845 40.508 1.00 40.03 272 ARG A N 1
ATOM 2184 C CA . ARG A 1 272 ? -18.128 22.791 41.756 1.00 40.03 272 ARG A CA 1
ATOM 2185 C C . ARG A 1 272 ? -17.765 24.219 42.092 1.00 40.03 272 ARG A C 1
ATOM 2187 O O . ARG A 1 272 ? -16.653 24.619 41.806 1.00 40.03 272 ARG A O 1
ATOM 2194 N N . PHE A 1 273 ? -18.727 24.975 42.601 1.00 46.97 273 PHE A N 1
ATOM 2195 C CA . PHE A 1 273 ? -18.550 26.038 43.598 1.00 46.97 273 PHE A CA 1
ATOM 2196 C C . PHE A 1 273 ? -19.941 26.558 43.959 1.00 46.97 273 PHE A C 1
ATOM 2198 O O . PHE A 1 273 ? -20.324 27.673 43.623 1.00 46.97 273 PHE A O 1
ATOM 2205 N N . SER A 1 274 ? -20.737 25.711 44.600 1.00 41.06 274 SER A N 1
ATOM 2206 C CA . SER A 1 274 ? -21.853 26.112 45.454 1.00 41.06 274 SER A CA 1
ATOM 2207 C C . SER A 1 274 ? -22.122 24.935 46.384 1.00 41.06 274 SER A C 1
ATOM 2209 O O . SER A 1 274 ? -22.319 23.822 45.906 1.00 41.06 274 SER A O 1
ATOM 2211 N N . ASP A 1 275 ? -22.089 25.225 47.678 1.00 41.97 275 ASP A N 1
ATOM 2212 C CA . ASP A 1 275 ? -22.432 24.394 48.836 1.00 41.97 275 ASP A CA 1
ATOM 2213 C C . ASP A 1 275 ? -21.266 23.784 49.644 1.00 41.97 275 ASP A C 1
ATOM 2215 O O . ASP A 1 275 ? -20.613 22.817 49.248 1.00 41.97 275 ASP A O 1
ATOM 2219 N N . CYS A 1 276 ? -21.152 24.371 50.848 1.00 38.62 276 CYS A N 1
ATOM 2220 C CA . CYS A 1 276 ? -20.278 24.161 52.013 1.00 38.62 276 CYS A CA 1
ATOM 2221 C C . CYS A 1 276 ? -18.918 24.874 52.014 1.00 38.62 276 CYS A C 1
ATOM 2223 O O . CYS A 1 276 ? -17.924 24.321 51.498 1.00 38.62 276 CYS A O 1
#